Protein AF-0000000076754868 (afdb_homodimer)

Organism: NCBI:txid592010

Secondary structure (DSSP, 8-state):
-HHHHHHHHHHHHHHHHHHHHTT--EEEEEEEE-SSEEEEEEEEE-SS--TTHHHHHHHHTSPP-HHHHHHHHHHHTS--SS--HHHHHTT-SEEEEEEETTEEEEEEEEEPP-/-HHHHHHHHHHHHHHHHHHHHTT--EEEEEEEE-SSEEEEEEEEE-SS--TTHHHHHHHHTSPP-HHHHHHHTTGGGS--SS--HHHHHTT-SEEEEEEETTEEEEEEEEEPP-

Sequence (228 aa):
MNIEKHKATRIMKEIVSYFLDNGLNDFNLDFKASNQVIEMTVQAPCQAEPASFQELLKDLQSPREIEVDEYFNALLGSHCSGHDYSFLGKAIDEAEGGFQDGVLTLTIRRYKIKMNIEKHKATRIMKEIVSYFLDNGLNDFNLDFKASNQVIEMTVQAPCQAEPASFQELLKDLQSPREIEVDEYFNALLGSHCSGHDYSFLGKAIDEAEGGFQDGVLTLTIRRYKIK

Radius of gyration: 16.89 Å; Cα contacts (8 Å, |Δi|>4): 392; chains: 2; bounding box: 49×42×41 Å

pLDDT: mean 83.75, std 16.26, range [40.5, 98.62]

Solvent-accessible surface area (backbone atoms only — not comparable to full-atom values): 12222 Å² total; per-residue (Å²): 112,70,63,60,51,52,48,51,48,39,54,48,42,49,54,52,47,52,37,48,75,71,69,44,38,45,35,38,35,43,38,38,50,59,93,51,36,37,39,41,36,38,40,26,65,41,93,65,75,61,86,60,48,65,56,50,51,56,27,28,57,34,72,60,38,70,74,46,43,73,59,40,55,66,50,61,72,48,85,52,93,65,81,62,50,45,61,55,4,22,62,28,71,43,56,49,68,49,69,55,94,48,30,38,37,42,39,39,33,28,64,58,82,131,113,71,63,59,51,52,48,51,48,37,54,48,41,48,54,52,48,52,38,48,75,70,67,44,39,45,34,37,35,42,39,37,49,60,94,50,36,38,39,40,38,39,40,25,65,40,92,64,74,60,88,59,48,67,56,49,51,55,25,29,56,33,73,62,35,69,70,47,45,73,60,37,56,69,53,58,70,50,83,51,92,65,80,61,48,45,61,55,4,20,62,28,72,42,55,49,70,50,67,56,95,48,29,39,37,41,36,38,33,30,64,58,82,130

Foldseek 3Di:
DVLVVLLLVLLVVLVVVVCVVQVQPDKDKDWDDDPWKTKIKIKGFADDDRPCVVVLQVLLCQDADVVLSVVCSVVSPDPPVDSNCNSVSNQFHDWDWDDDPRMTMIMTMHTDDD/DVLVVLLLVLLVVLVVVVCVVQVQPDKDKDWDDDPWKTKIKIKGFADDDRPCVVVLQVLLCQDADVVLSVVVSVVSPDPPVDSNCNSVSNQFHDWDWDDDPRMTMIMTMHTDDD

Nearest PDB structures (foldseek):
  4biz-assembly1_F  TM=5.681E-01  e=3.362E-02  Escherichia coli K-12
  7z8n-assembly1_D  TM=3.521E-01  e=8.776E-01  Pseudomonas aeruginosa PAO1
  1vi7-assembly1_A  TM=3.921E-01  e=5.230E+00  Escherichia coli
  5tbf-assembly1_B  TM=2.184E-01  e=4.088E+00  Vibrio cholerae
  4biz-assembly1_F  TM=5.682E-01  e=3.803E-02  Escherichia coli K-12

Structure (mmCIF, N/CA/C/O backbone):
data_AF-0000000076754868-model_v1
#
loop_
_entity.id
_entity.type
_entity.pdbx_description
1 polymer 'Uncharacterized protein'
#
loop_
_atom_site.group_PDB
_atom_site.id
_atom_site.type_symbol
_atom_site.label_atom_id
_atom_site.label_alt_id
_atom_site.label_comp_id
_atom_site.label_asym_id
_atom_site.label_entity_id
_atom_site.label_seq_id
_atom_site.pdbx_PDB_ins_code
_atom_site.Cartn_x
_atom_site.Cartn_y
_atom_site.Cartn_z
_atom_site.occupancy
_atom_site.B_iso_or_equiv
_atom_site.auth_seq_id
_atom_site.auth_comp_id
_atom_site.auth_asym_id
_atom_site.auth_atom_id
_atom_site.pdbx_PDB_model_num
ATOM 1 N N . MET A 1 1 ? 12.945 14.383 -4.172 1 50.62 1 MET A N 1
ATOM 2 C CA . MET A 1 1 ? 12.32 13.641 -3.082 1 50.62 1 MET A CA 1
ATOM 3 C C . MET A 1 1 ? 10.914 13.195 -3.465 1 50.62 1 MET A C 1
ATOM 5 O O . MET A 1 1 ? 10.555 12.031 -3.266 1 50.62 1 MET A O 1
ATOM 9 N N . ASN A 1 2 ? 10.25 13.992 -4.309 1 68.75 2 ASN A N 1
ATOM 10 C CA . ASN A 1 2 ? 8.867 13.734 -4.699 1 68.75 2 ASN A CA 1
ATOM 11 C C . ASN A 1 2 ? 8.773 12.586 -5.703 1 68.75 2 ASN A C 1
ATOM 13 O O . ASN A 1 2 ? 7.914 11.711 -5.574 1 68.75 2 ASN A O 1
ATOM 17 N N . ILE A 1 3 ? 9.922 12.406 -6.363 1 72 3 ILE A N 1
ATOM 18 C CA . ILE A 1 3 ? 9.891 11.391 -7.41 1 72 3 ILE A CA 1
ATOM 19 C C . ILE A 1 3 ? 10.039 10 -6.789 1 72 3 ILE A C 1
ATOM 21 O O . ILE A 1 3 ? 9.352 9.062 -7.188 1 72 3 ILE A O 1
ATOM 25 N N . GLU A 1 4 ? 10.898 9.953 -5.781 1 77.25 4 GLU A N 1
ATOM 26 C CA . GLU A 1 4 ? 11.148 8.664 -5.137 1 77.25 4 GLU A CA 1
ATOM 27 C C . GLU A 1 4 ? 9.93 8.188 -4.363 1 77.25 4 GLU A C 1
ATOM 29 O O . GLU A 1 4 ? 9.648 6.984 -4.32 1 77.25 4 GLU A O 1
ATOM 34 N N . LYS A 1 5 ? 9.219 9.078 -3.811 1 80.94 5 LYS A N 1
ATOM 35 C CA . LYS A 1 5 ? 7.992 8.734 -3.096 1 80.94 5 LYS A CA 1
ATOM 36 C C . LYS A 1 5 ? 6.941 8.172 -4.047 1 80.94 5 LYS A C 1
ATOM 38 O O . LYS A 1 5 ? 6.273 7.188 -3.727 1 80.94 5 LYS A O 1
ATOM 43 N N . HIS A 1 6 ? 6.906 8.805 -5.129 1 78.5 6 HIS A N 1
ATOM 44 C CA . HIS A 1 6 ? 5.957 8.344 -6.137 1 78.5 6 HIS A CA 1
ATOM 45 C C . HIS A 1 6 ? 6.309 6.938 -6.621 1 78.5 6 HIS A C 1
ATOM 47 O O . HIS A 1 6 ? 5.426 6.098 -6.797 1 78.5 6 HIS A O 1
ATOM 53 N N . LYS A 1 7 ? 7.586 6.762 -6.773 1 80.81 7 LYS A N 1
ATOM 54 C CA . LYS A 1 7 ? 8.023 5.43 -7.18 1 80.81 7 LYS A CA 1
ATOM 55 C C . LYS A 1 7 ? 7.684 4.391 -6.117 1 80.81 7 LYS A C 1
ATOM 57 O O . LYS A 1 7 ? 7.195 3.303 -6.438 1 80.81 7 LYS A O 1
ATOM 62 N N . ALA A 1 8 ? 7.957 4.742 -4.922 1 85.25 8 ALA A N 1
ATOM 63 C CA . ALA A 1 8 ? 7.691 3.84 -3.807 1 85.25 8 ALA A CA 1
ATOM 64 C C . ALA A 1 8 ? 6.219 3.443 -3.762 1 85.25 8 ALA A C 1
ATOM 66 O O . ALA A 1 8 ? 5.887 2.268 -3.6 1 85.25 8 ALA A O 1
ATOM 67 N N . THR A 1 9 ? 5.348 4.379 -3.91 1 85.62 9 THR A N 1
ATOM 68 C CA . THR A 1 9 ? 3.912 4.125 -3.84 1 85.62 9 THR A CA 1
ATOM 69 C C . THR A 1 9 ? 3.459 3.246 -5 1 85.62 9 THR A C 1
ATOM 71 O O . THR A 1 9 ? 2.584 2.395 -4.84 1 85.62 9 THR A O 1
ATOM 74 N N . ARG A 1 10 ? 4.062 3.398 -6.117 1 82.62 10 ARG A N 1
ATOM 75 C CA . ARG A 1 10 ? 3.713 2.596 -7.285 1 82.62 10 ARG A CA 1
ATOM 76 C C . ARG A 1 10 ? 4.18 1.154 -7.117 1 82.62 10 ARG A C 1
ATOM 78 O O . ARG A 1 10 ? 3.449 0.218 -7.445 1 82.62 10 ARG A O 1
ATOM 85 N N . ILE A 1 11 ? 5.402 1.015 -6.715 1 85.94 11 ILE A N 1
ATOM 86 C CA . ILE A 1 11 ? 5.93 -0.32 -6.449 1 85.94 11 ILE A CA 1
ATOM 87 C C . ILE A 1 11 ? 5.039 -1.031 -5.434 1 85.94 11 ILE A C 1
ATOM 89 O O . ILE A 1 11 ? 4.641 -2.18 -5.641 1 85.94 11 ILE A O 1
ATOM 93 N N . MET A 1 12 ? 4.707 -0.333 -4.438 1 89.31 12 MET A N 1
ATOM 94 C CA . MET A 1 12 ? 3.865 -0.889 -3.381 1 89.31 12 MET A CA 1
ATOM 95 C C . MET A 1 12 ? 2.52 -1.342 -3.938 1 89.31 12 MET A C 1
ATOM 97 O O . MET A 1 12 ? 2.055 -2.441 -3.631 1 89.31 12 MET A O 1
ATOM 101 N N . LYS A 1 13 ? 1.927 -0.475 -4.715 1 85.94 13 LYS A N 1
ATOM 102 C CA . LYS A 1 13 ? 0.627 -0.788 -5.305 1 85.94 13 LYS A CA 1
ATOM 103 C C . LYS A 1 13 ? 0.684 -2.088 -6.102 1 85.94 13 LYS A C 1
ATOM 105 O O . LYS A 1 13 ? -0.214 -2.926 -5.996 1 85.94 13 LYS A O 1
ATOM 110 N N . GLU A 1 14 ? 1.685 -2.275 -6.906 1 86.56 14 GLU A N 1
ATOM 111 C CA . GLU A 1 14 ? 1.816 -3.469 -7.734 1 86.56 14 GLU A CA 1
ATOM 112 C C . GLU A 1 14 ? 2.012 -4.719 -6.875 1 86.56 14 GLU A C 1
ATOM 114 O O . GLU A 1 14 ? 1.435 -5.77 -7.16 1 86.56 14 GLU A O 1
ATOM 119 N N . ILE A 1 15 ? 2.807 -4.594 -5.859 1 90.69 15 ILE A N 1
ATOM 120 C CA . ILE A 1 15 ? 3.084 -5.723 -4.977 1 90.69 15 ILE A CA 1
ATOM 121 C C . ILE A 1 15 ? 1.811 -6.125 -4.238 1 90.69 15 ILE A C 1
ATOM 123 O O . ILE A 1 15 ? 1.451 -7.305 -4.207 1 90.69 15 ILE A O 1
ATOM 127 N N . VAL A 1 16 ? 1.121 -5.195 -3.711 1 90.81 16 VAL A N 1
ATOM 128 C CA . VAL A 1 16 ? -0.107 -5.457 -2.967 1 90.81 16 VAL A CA 1
ATOM 129 C C . VAL A 1 16 ? -1.16 -6.051 -3.9 1 90.81 16 VAL A C 1
ATOM 131 O O . VAL A 1 16 ? -1.868 -6.992 -3.531 1 90.81 16 VAL A O 1
ATOM 134 N N . SER A 1 17 ? -1.229 -5.52 -5.086 1 88.75 17 SER A N 1
ATOM 135 C CA . SER A 1 17 ? -2.152 -6.055 -6.082 1 88.75 17 SER A CA 1
ATOM 136 C C . SER A 1 17 ? -1.901 -7.539 -6.332 1 88.75 17 SER A C 1
ATOM 138 O O . SER A 1 17 ? -2.846 -8.32 -6.461 1 88.75 17 SER A O 1
ATOM 140 N N . TYR A 1 18 ? -0.655 -7.941 -6.465 1 91 18 TYR A N 1
ATOM 141 C CA . TYR A 1 18 ? -0.332 -9.352 -6.637 1 91 18 TYR A CA 1
ATOM 142 C C . TYR A 1 18 ? -0.925 -10.188 -5.508 1 91 18 TYR A C 1
ATOM 144 O O . TYR A 1 18 ? -1.525 -11.234 -5.754 1 91 18 TYR A O 1
ATOM 152 N N . PHE A 1 19 ? -0.726 -9.797 -4.25 1 94.06 19 PHE A N 1
ATOM 153 C CA . PHE A 1 19 ? -1.202 -10.555 -3.102 1 94.06 19 PHE A CA 1
ATOM 154 C C . PHE A 1 19 ? -2.721 -10.688 -3.129 1 94.06 19 PHE A C 1
ATOM 156 O O . PHE A 1 19 ? -3.258 -11.781 -2.982 1 94.06 19 PHE A O 1
ATOM 163 N N . LEU A 1 20 ? -3.357 -9.625 -3.402 1 92.12 20 LEU A N 1
ATOM 164 C CA . LEU A 1 20 ? -4.816 -9.633 -3.439 1 92.12 20 LEU A CA 1
ATOM 165 C C . LEU A 1 20 ? -5.324 -10.5 -4.586 1 92.12 20 LEU A C 1
ATOM 167 O O . LEU A 1 20 ? -6.293 -11.242 -4.422 1 92.12 20 LEU A O 1
ATOM 171 N N . ASP A 1 21 ? -4.648 -10.414 -5.723 1 90.5 21 ASP A N 1
ATOM 172 C CA . ASP A 1 21 ? -5.031 -11.203 -6.887 1 90.5 21 ASP A CA 1
ATOM 173 C C . ASP A 1 21 ? -4.883 -12.703 -6.609 1 90.5 21 ASP A C 1
ATOM 175 O O . ASP A 1 21 ? -5.512 -13.523 -7.273 1 90.5 21 ASP A O 1
ATOM 179 N N . ASN A 1 22 ? -4.059 -13.055 -5.699 1 93.31 22 ASN A N 1
ATOM 180 C CA . ASN A 1 22 ? -3.818 -14.461 -5.379 1 93.31 22 ASN A CA 1
ATOM 181 C C . ASN A 1 22 ? -4.547 -14.883 -4.109 1 93.31 22 ASN A C 1
ATOM 183 O O . ASN A 1 22 ? -4.207 -15.891 -3.494 1 93.31 22 ASN A O 1
ATOM 187 N N . GLY A 1 23 ? -5.457 -14.047 -3.674 1 93 23 GLY A N 1
ATOM 188 C CA . GLY A 1 23 ? -6.344 -14.383 -2.57 1 93 23 GLY A CA 1
ATOM 189 C C . GLY A 1 23 ? -5.715 -14.141 -1.209 1 93 23 GLY A C 1
ATOM 190 O O . GLY A 1 23 ? -6.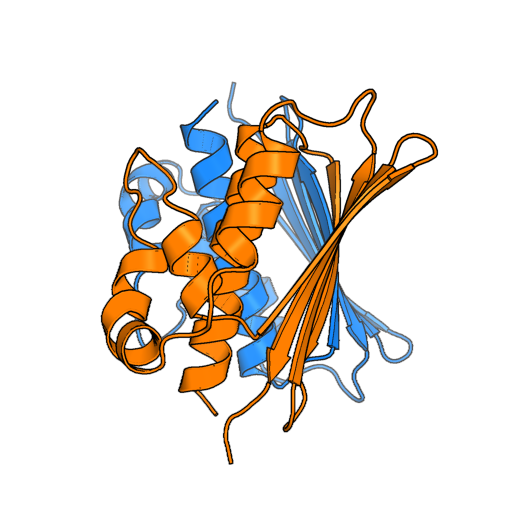223 -14.625 -0.194 1 93 23 GLY A O 1
ATOM 191 N N . LEU A 1 24 ? -4.602 -13.539 -1.155 1 95.81 24 LEU A N 1
ATOM 192 C CA . LEU A 1 24 ? -3.945 -13.195 0.101 1 95.81 24 LEU A CA 1
ATOM 193 C C . LEU A 1 24 ? -4.461 -11.867 0.637 1 95.81 24 LEU A C 1
ATOM 195 O O . LEU A 1 24 ? -3.805 -10.836 0.485 1 95.81 24 LEU A O 1
ATOM 199 N N . ASN A 1 25 ? -5.574 -11.961 1.407 1 95.62 25 ASN A N 1
ATOM 200 C CA . ASN A 1 25 ? -6.344 -10.766 1.758 1 95.62 25 ASN A CA 1
ATOM 201 C C . ASN A 1 25 ? -6.059 -10.32 3.189 1 95.62 25 ASN A C 1
ATOM 203 O O . ASN A 1 25 ? -6.75 -9.453 3.721 1 95.62 25 ASN A O 1
ATOM 207 N N . ASP A 1 26 ? -5.273 -11.008 3.865 1 97.31 26 ASP A N 1
ATOM 208 C CA . ASP A 1 26 ? -4.785 -10.703 5.207 1 97.31 26 ASP A CA 1
ATOM 209 C C . ASP A 1 26 ? -3.258 -10.672 5.238 1 97.31 26 ASP A C 1
ATOM 211 O O . ASP A 1 26 ? -2.609 -11.719 5.207 1 97.31 26 ASP A O 1
ATOM 215 N N . PHE A 1 27 ? -2.664 -9.414 5.289 1 98.06 27 PHE A N 1
ATOM 216 C CA . PHE A 1 27 ? -1.208 -9.336 5.27 1 98.06 27 PHE A CA 1
ATOM 217 C C . PHE A 1 27 ? -0.723 -8.117 6.055 1 98.06 27 PHE A C 1
ATOM 219 O O . PHE A 1 27 ? -1.508 -7.223 6.363 1 98.06 27 PHE A O 1
ATOM 226 N N . ASN A 1 28 ? 0.512 -8.172 6.438 1 98.06 28 ASN A N 1
ATOM 227 C CA . ASN A 1 28 ? 1.231 -7.027 6.996 1 98.06 28 ASN A CA 1
ATOM 228 C C . ASN A 1 28 ? 2.326 -6.543 6.051 1 98.06 28 ASN A C 1
ATOM 230 O O . ASN A 1 28 ? 2.951 -7.344 5.352 1 98.06 28 ASN A O 1
ATOM 234 N N . LEU A 1 29 ? 2.514 -5.285 5.988 1 97.94 29 LEU A N 1
ATOM 235 C CA . LEU A 1 29 ? 3.551 -4.66 5.172 1 97.94 29 LEU A CA 1
ATOM 236 C C . LEU A 1 29 ? 4.422 -3.734 6.012 1 97.94 29 LEU A C 1
ATOM 238 O O . LEU A 1 29 ? 3.908 -2.889 6.75 1 97.94 29 LEU A O 1
ATOM 242 N N . ASP A 1 30 ? 5.68 -4.008 6.031 1 98.19 30 ASP A N 1
ATOM 243 C CA . ASP A 1 30 ? 6.672 -3.115 6.621 1 98.19 30 ASP A CA 1
ATOM 244 C C . ASP A 1 30 ? 7.363 -2.275 5.551 1 98.19 30 ASP A C 1
ATOM 246 O O . ASP A 1 30 ? 7.859 -2.811 4.559 1 98.19 30 ASP A O 1
ATOM 250 N N . PHE A 1 31 ? 7.324 -1.003 5.703 1 97.62 31 PHE A N 1
ATOM 251 C CA . PHE A 1 31 ? 7.902 -0.085 4.727 1 97.62 31 PHE A CA 1
ATOM 252 C C . PHE A 1 31 ? 8.945 0.816 5.383 1 97.62 31 PHE A C 1
ATOM 254 O O . PHE A 1 31 ? 8.703 1.375 6.453 1 97.62 31 PHE A O 1
ATOM 261 N N . LYS A 1 32 ? 10.07 0.962 4.727 1 96.81 32 LYS A N 1
ATOM 262 C CA . LYS A 1 32 ? 11.125 1.882 5.137 1 96.81 32 LYS A CA 1
ATOM 263 C C . LYS A 1 32 ? 11.758 2.566 3.928 1 96.81 32 LYS A C 1
ATOM 265 O O . LYS A 1 32 ? 12.172 1.899 2.977 1 96.81 32 LYS A O 1
ATOM 270 N N . ALA A 1 33 ? 11.758 3.818 3.988 1 93.69 33 ALA A N 1
ATOM 271 C CA . ALA A 1 33 ? 12.469 4.59 2.969 1 93.69 33 ALA A CA 1
ATOM 272 C C . ALA A 1 33 ? 13.5 5.52 3.598 1 93.69 33 ALA A C 1
ATOM 274 O O . ALA A 1 33 ? 13.203 6.215 4.574 1 93.69 33 ALA A O 1
ATOM 275 N N . SER A 1 34 ? 14.703 5.422 3.182 1 91.56 34 SER A N 1
ATOM 276 C CA . SER A 1 34 ? 15.789 6.316 3.58 1 91.56 34 SER A CA 1
ATOM 277 C C . SER A 1 34 ? 16.391 7.031 2.373 1 91.56 34 SER A C 1
ATOM 279 O O . SER A 1 34 ? 15.836 6.965 1.27 1 91.56 34 SER A O 1
ATOM 281 N N . ASN A 1 35 ? 17.422 7.82 2.607 1 88.81 35 ASN A N 1
ATOM 282 C CA . ASN A 1 35 ? 18.094 8.508 1.515 1 88.81 35 ASN A CA 1
ATOM 283 C C . ASN A 1 35 ? 18.828 7.523 0.602 1 88.81 35 ASN A C 1
ATOM 285 O O . ASN A 1 35 ? 19.219 7.879 -0.511 1 88.81 35 ASN A O 1
ATOM 289 N N . GLN A 1 36 ? 18.891 6.277 1.014 1 91.88 36 GLN A N 1
ATOM 290 C CA . GLN A 1 36 ? 19.719 5.348 0.257 1 91.88 36 GLN A CA 1
ATOM 291 C C . GLN A 1 36 ? 18.891 4.188 -0.289 1 91.88 36 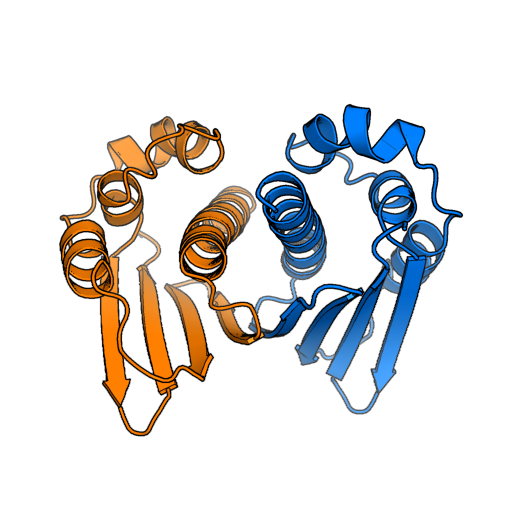GLN A C 1
ATOM 293 O O . GLN A 1 36 ? 19.25 3.58 -1.299 1 91.88 36 GLN A O 1
ATOM 298 N N . VAL A 1 37 ? 17.844 3.895 0.418 1 93.81 37 VAL A N 1
ATOM 299 C CA . VAL A 1 37 ? 17.188 2.641 0.042 1 93.81 37 VAL A CA 1
ATOM 300 C C . VAL A 1 37 ? 15.703 2.711 0.361 1 93.81 37 VAL A C 1
ATOM 302 O O . VAL A 1 37 ? 15.297 3.328 1.351 1 93.81 37 VAL A O 1
ATOM 305 N N . ILE A 1 38 ? 14.891 2.242 -0.498 1 93.75 38 ILE A N 1
ATOM 306 C CA . ILE A 1 38 ? 13.508 1.879 -0.204 1 93.75 38 ILE A CA 1
ATOM 307 C C . ILE A 1 38 ? 13.406 0.374 0.034 1 93.75 38 ILE A C 1
ATOM 309 O O . ILE A 1 38 ? 13.859 -0.423 -0.79 1 93.75 38 ILE A O 1
ATOM 313 N N . GLU A 1 39 ? 12.953 -0.004 1.19 1 96.88 39 GLU A N 1
ATOM 314 C CA . GLU A 1 39 ? 12.75 -1.412 1.518 1 96.88 39 GLU A CA 1
ATOM 315 C C . GLU A 1 39 ? 11.289 -1.69 1.879 1 96.88 39 GLU A C 1
ATOM 317 O O . GLU A 1 39 ? 10.68 -0.94 2.645 1 96.88 39 GLU A O 1
ATOM 322 N N . MET A 1 40 ? 10.68 -2.732 1.336 1 96.94 40 MET A N 1
ATOM 323 C CA . MET A 1 40 ? 9.312 -3.164 1.617 1 96.94 40 MET A CA 1
ATOM 324 C C . MET A 1 40 ? 9.258 -4.668 1.863 1 96.94 40 MET A C 1
ATOM 326 O O . MET A 1 40 ? 9.781 -5.449 1.07 1 96.94 40 MET A O 1
ATOM 330 N N . THR A 1 41 ? 8.688 -5.094 2.963 1 98.31 41 THR A N 1
ATOM 331 C CA . THR A 1 41 ? 8.461 -6.5 3.268 1 98.31 41 THR A CA 1
ATOM 332 C C . THR A 1 41 ? 6.98 -6.777 3.496 1 98.31 41 THR A C 1
ATOM 334 O O . THR A 1 41 ? 6.34 -6.121 4.32 1 98.31 41 THR A O 1
ATOM 337 N N . VAL A 1 42 ? 6.445 -7.703 2.785 1 98.12 42 VAL A N 1
ATOM 338 C CA . VAL A 1 42 ? 5.055 -8.117 2.955 1 98.12 42 VAL A CA 1
ATOM 339 C C . VAL A 1 42 ? 5.008 -9.547 3.482 1 98.12 42 VAL A C 1
ATOM 341 O O . VAL A 1 42 ? 5.715 -10.43 2.982 1 98.12 42 VAL A O 1
ATOM 344 N N . GLN A 1 43 ? 4.246 -9.75 4.477 1 98.62 43 GLN A N 1
ATOM 345 C CA . GLN A 1 43 ? 4.023 -11.078 5.035 1 98.62 43 GLN A CA 1
ATOM 346 C C . GLN A 1 43 ? 2.539 -11.422 5.07 1 98.62 43 GLN A C 1
ATOM 348 O O . GLN A 1 43 ? 1.728 -10.641 5.578 1 98.62 43 GLN A O 1
ATOM 353 N N . ALA A 1 44 ? 2.205 -12.547 4.574 1 98.38 44 ALA A N 1
ATOM 354 C CA . ALA A 1 44 ? 0.814 -12.992 4.523 1 98.38 44 ALA A CA 1
ATOM 355 C C . ALA A 1 44 ? 0.685 -14.445 4.965 1 98.38 44 ALA A C 1
ATOM 357 O O . ALA A 1 44 ? 1.332 -15.328 4.402 1 98.38 44 ALA A O 1
ATOM 358 N N . PRO A 1 45 ? -0.086 -14.672 5.965 1 98.25 45 PRO A N 1
ATOM 359 C CA . PRO A 1 45 ? -0.41 -16.078 6.254 1 98.25 45 PRO A CA 1
ATOM 360 C C . PRO A 1 45 ? -1.122 -16.766 5.094 1 98.25 45 PRO A C 1
ATOM 362 O O . PRO A 1 45 ? -1.979 -16.156 4.441 1 98.25 45 PRO A O 1
ATOM 365 N N . CYS A 1 46 ? -0.713 -17.938 4.789 1 96.69 46 CYS A N 1
ATOM 366 C CA . CYS A 1 46 ? -1.421 -18.703 3.768 1 96.69 46 CYS A CA 1
ATOM 367 C C . CYS A 1 46 ? -1.152 -20.203 3.92 1 96.69 46 CYS A C 1
ATOM 369 O O . CYS A 1 46 ? -0.209 -20.594 4.605 1 96.69 46 CYS A O 1
ATOM 371 N N . GLN A 1 47 ? -2.029 -20.906 3.34 1 95.94 47 GLN A N 1
ATOM 372 C CA . GLN A 1 47 ? -1.978 -22.359 3.496 1 95.94 47 GLN A CA 1
ATOM 373 C C . GLN A 1 47 ? -0.873 -22.969 2.635 1 95.94 47 GLN A C 1
ATOM 375 O O . GLN A 1 47 ? -0.268 -23.969 3.012 1 95.94 47 GLN A O 1
ATOM 380 N N . ALA A 1 48 ? -0.677 -22.438 1.467 1 96.38 48 ALA A N 1
ATOM 381 C CA . ALA A 1 48 ? 0.344 -22.906 0.536 1 96.38 48 ALA A CA 1
ATOM 382 C C . ALA A 1 48 ? 0.894 -21.766 -0.306 1 96.38 48 ALA A C 1
ATOM 384 O O . ALA A 1 48 ? 0.223 -20.75 -0.493 1 96.38 48 ALA A O 1
ATOM 385 N N . GLU A 1 49 ? 2.061 -21.953 -0.742 1 96.5 49 GLU A N 1
ATOM 386 C CA . GLU A 1 49 ? 2.65 -20.984 -1.658 1 96.5 49 GLU A CA 1
ATOM 387 C C . GLU A 1 49 ? 1.841 -20.875 -2.947 1 96.5 49 GLU A C 1
ATOM 389 O O . GLU A 1 49 ? 1.53 -21.891 -3.576 1 96.5 49 GLU A O 1
ATOM 394 N N . PRO A 1 50 ? 1.461 -19.672 -3.295 1 96 50 PRO A N 1
ATOM 395 C CA . PRO A 1 50 ? 0.801 -19.531 -4.598 1 96 50 PRO A CA 1
ATOM 396 C C . PRO A 1 50 ? 1.636 -20.109 -5.738 1 96 50 PRO A C 1
ATOM 398 O O . PRO A 1 50 ? 2.859 -19.953 -5.758 1 96 50 PRO A O 1
ATOM 401 N N . ALA A 1 51 ? 1.009 -20.672 -6.703 1 94.38 51 ALA A N 1
ATOM 402 C CA . ALA A 1 51 ? 1.688 -21.312 -7.828 1 94.38 51 ALA A CA 1
ATOM 403 C C . ALA A 1 51 ? 2.496 -20.297 -8.633 1 94.38 51 ALA A C 1
ATOM 405 O O . ALA A 1 51 ? 3.523 -20.641 -9.219 1 94.38 51 ALA A O 1
ATOM 406 N N . SER A 1 52 ? 2.057 -19.078 -8.633 1 94.12 52 SER A N 1
ATOM 407 C CA . SER A 1 52 ? 2.66 -18.031 -9.453 1 94.12 52 SER A CA 1
ATOM 408 C C . SER A 1 52 ? 3.801 -17.328 -8.719 1 94.12 52 SER A C 1
ATOM 410 O O . SER A 1 52 ? 4.488 -16.484 -9.281 1 94.12 52 SER A O 1
ATOM 412 N N . PHE A 1 53 ? 4.055 -17.734 -7.492 1 96.5 53 PHE A N 1
ATOM 413 C CA . PHE A 1 53 ? 4.938 -16.922 -6.664 1 96.5 53 PHE A CA 1
ATOM 414 C C . PHE A 1 53 ? 6.375 -16.984 -7.172 1 96.5 53 PHE A C 1
ATOM 416 O O . PHE A 1 53 ? 7.07 -15.969 -7.223 1 96.5 53 PHE A O 1
ATOM 423 N N . GLN A 1 54 ? 6.805 -18.203 -7.555 1 95 54 GLN A N 1
ATOM 424 C CA . GLN A 1 54 ? 8.172 -18.359 -8.047 1 95 54 GLN A CA 1
ATOM 425 C C . GLN A 1 54 ? 8.367 -17.594 -9.359 1 95 54 GLN A C 1
ATOM 427 O O . GLN A 1 54 ? 9.445 -17.062 -9.617 1 95 54 GLN A O 1
ATOM 432 N N . GLU A 1 55 ? 7.391 -17.578 -10.133 1 93.5 55 GLU A N 1
ATOM 433 C CA . GLU A 1 55 ? 7.441 -16.781 -11.352 1 93.5 55 GLU A CA 1
ATOM 434 C C . GLU A 1 55 ? 7.535 -15.297 -11.039 1 93.5 55 GLU A C 1
ATOM 436 O O . GLU A 1 55 ? 8.273 -14.562 -11.695 1 93.5 55 GLU A O 1
ATOM 441 N N . LEU A 1 56 ? 6.785 -14.781 -10.031 1 93.75 56 LEU A N 1
ATOM 442 C CA . LEU A 1 56 ? 6.879 -13.391 -9.586 1 93.75 56 LEU A CA 1
ATOM 443 C C . LEU A 1 56 ? 8.305 -13.055 -9.18 1 93.75 56 LEU A C 1
ATOM 445 O O . LEU A 1 56 ? 8.859 -12.039 -9.617 1 93.75 56 LEU A O 1
ATOM 449 N N . LEU A 1 57 ? 8.875 -13.969 -8.383 1 94.25 57 LEU A N 1
ATOM 450 C CA . LEU A 1 57 ? 10.227 -13.727 -7.887 1 94.25 57 LEU A CA 1
ATOM 451 C C . LEU A 1 57 ? 11.219 -13.602 -9.039 1 94.25 57 LEU A C 1
ATOM 453 O O . LEU A 1 57 ? 12.078 -12.727 -9.039 1 94.25 57 LEU A O 1
ATOM 457 N N . LYS A 1 58 ? 11.055 -14.477 -9.977 1 92.25 58 LYS A N 1
ATOM 458 C CA . LYS A 1 58 ? 11.922 -14.438 -11.156 1 92.25 58 LYS A CA 1
ATOM 459 C C . LYS A 1 58 ? 11.75 -13.125 -11.922 1 92.25 58 LYS A C 1
ATOM 461 O O . LYS A 1 58 ? 12.734 -12.5 -12.32 1 92.25 58 LYS A O 1
ATOM 466 N N . ASP A 1 59 ? 10.523 -12.711 -12.117 1 89.81 59 ASP A N 1
ATOM 467 C CA . ASP A 1 59 ? 10.227 -11.469 -12.828 1 89.81 59 ASP A CA 1
ATOM 468 C C . ASP A 1 59 ? 10.828 -10.266 -12.102 1 89.81 59 ASP A C 1
ATOM 470 O O . ASP A 1 59 ? 11.289 -9.312 -12.734 1 89.81 59 ASP A O 1
ATOM 474 N N . LEU A 1 60 ? 10.812 -10.297 -10.789 1 91.31 60 LEU A N 1
ATOM 475 C CA . LEU A 1 60 ? 11.273 -9.164 -9.984 1 91.31 60 LEU A CA 1
ATOM 476 C C . LEU A 1 60 ? 12.797 -9.109 -9.953 1 91.31 60 LEU A C 1
ATOM 478 O O . LEU A 1 60 ? 13.375 -8.086 -9.578 1 91.31 60 LEU A O 1
ATOM 482 N N . GLN A 1 61 ? 13.391 -10.141 -10.352 1 88.19 61 GLN A N 1
ATOM 483 C CA . GLN A 1 61 ? 14.852 -10.195 -10.305 1 88.19 61 GLN A CA 1
ATOM 484 C C . GLN A 1 61 ? 15.461 -9.789 -11.641 1 88.19 61 GLN A C 1
ATOM 486 O O . GLN A 1 61 ? 16.672 -9.852 -11.82 1 88.19 61 GLN A O 1
ATOM 491 N N . SER A 1 62 ? 14.594 -9.367 -12.516 1 82.06 62 SER A N 1
ATOM 492 C CA . SER A 1 62 ? 15.109 -8.812 -13.766 1 82.06 62 SER A CA 1
ATOM 493 C C . SER A 1 62 ? 15.969 -7.582 -13.516 1 82.06 62 SER A C 1
ATOM 495 O O . SER A 1 62 ? 15.656 -6.766 -12.648 1 82.06 62 SER A O 1
ATOM 497 N N . PRO A 1 63 ? 17.078 -7.547 -14.242 1 74.81 63 PRO A N 1
ATOM 498 C CA . PRO A 1 63 ? 17.984 -6.426 -14 1 74.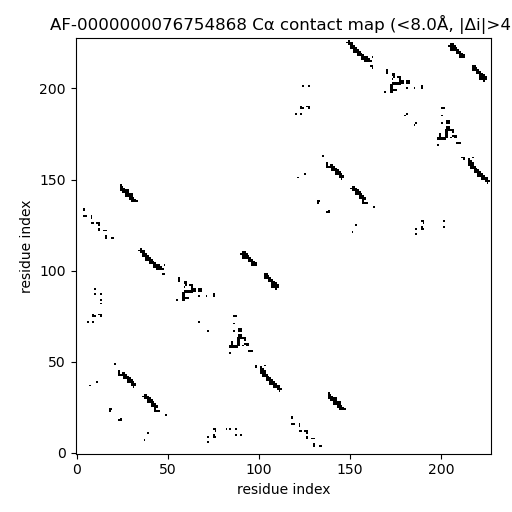81 63 PRO A CA 1
ATOM 499 C C . PRO A 1 63 ? 17.312 -5.066 -14.156 1 74.81 63 PRO A C 1
ATOM 501 O O . PRO A 1 63 ? 16.469 -4.895 -15.039 1 74.81 63 PRO A O 1
ATOM 504 N N . ARG A 1 64 ? 17.703 -4.18 -13.258 1 69.88 64 ARG A N 1
ATOM 505 C CA . ARG A 1 64 ? 17.172 -2.82 -13.258 1 69.88 64 ARG A CA 1
ATOM 506 C C . ARG A 1 64 ? 17.562 -2.084 -14.539 1 69.88 64 ARG A C 1
ATOM 508 O O . ARG A 1 64 ? 18.703 -2.172 -14.992 1 69.88 64 ARG A O 1
ATOM 515 N N . GLU A 1 65 ? 16.5 -1.58 -15.156 1 67.5 65 GLU A N 1
ATOM 516 C CA . GLU A 1 65 ? 16.719 -0.713 -16.312 1 67.5 65 GLU A CA 1
ATOM 517 C C . GLU A 1 65 ? 16.25 0.711 -16.031 1 67.5 65 GLU A C 1
ATOM 519 O O . GLU A 1 65 ? 15.047 0.991 -16.047 1 67.5 65 GLU A O 1
ATOM 524 N N . ILE A 1 66 ? 17.094 1.622 -15.789 1 59.84 66 ILE A N 1
ATOM 525 C CA . ILE A 1 66 ? 16.875 2.994 -15.344 1 59.84 66 ILE A CA 1
ATOM 526 C C . ILE A 1 66 ? 15.938 3.709 -16.312 1 59.84 66 ILE A C 1
ATOM 528 O O . ILE A 1 66 ? 15.062 4.465 -15.875 1 59.84 66 ILE A O 1
ATOM 532 N N . GLU A 1 67 ? 16.156 3.504 -17.531 1 56 67 GLU A N 1
ATOM 533 C CA . GLU A 1 67 ? 15.328 4.16 -18.531 1 56 67 GLU A CA 1
ATOM 534 C C . GLU A 1 67 ? 13.859 3.779 -18.375 1 56 67 GLU A C 1
ATOM 536 O O . GLU A 1 67 ? 12.969 4.59 -18.641 1 56 67 GLU A O 1
ATOM 541 N N . VAL A 1 68 ? 13.625 2.613 -17.984 1 55.34 68 VAL A N 1
ATOM 542 C CA . VAL A 1 68 ? 12.266 2.137 -17.75 1 55.34 68 VAL A CA 1
ATOM 543 C C . VAL A 1 68 ? 11.656 2.861 -16.547 1 55.34 68 VAL A C 1
ATOM 545 O O . VAL A 1 68 ? 10.461 3.143 -16.531 1 55.34 68 VAL A O 1
ATOM 548 N N . ASP A 1 69 ? 12.484 3.166 -15.617 1 56.81 69 ASP A N 1
ATOM 549 C CA . ASP A 1 69 ? 12.062 3.898 -14.422 1 56.81 69 ASP A CA 1
ATOM 550 C C . ASP A 1 69 ? 11.211 5.109 -14.797 1 56.81 69 ASP A C 1
ATOM 552 O O . ASP A 1 69 ? 10.133 5.309 -14.234 1 56.81 69 ASP A O 1
ATOM 556 N N . GLU A 1 70 ? 11.672 5.891 -15.633 1 54.28 70 GLU A N 1
ATOM 557 C CA . GLU A 1 70 ? 10.992 7.137 -15.977 1 54.28 70 GLU A CA 1
ATOM 558 C C . GLU A 1 70 ? 9.711 6.875 -16.75 1 54.28 70 GLU A C 1
ATOM 560 O O . GLU A 1 70 ? 8.672 7.48 -16.469 1 54.28 70 GLU A O 1
ATOM 565 N N . TYR A 1 71 ? 9.898 6.008 -17.688 1 48.94 71 TYR A N 1
ATOM 566 C CA . TYR A 1 71 ? 8.797 5.758 -18.609 1 48.94 71 TYR A CA 1
ATOM 567 C C . TYR A 1 71 ? 7.777 4.809 -17.984 1 48.94 71 TYR A C 1
ATOM 569 O O . TYR A 1 71 ? 6.57 5.027 -18.094 1 48.94 71 TYR A O 1
ATOM 577 N N . PHE A 1 72 ? 8.234 3.943 -17.422 1 52.78 72 PHE A N 1
ATOM 578 C CA . PHE A 1 72 ? 7.355 2.859 -17 1 52.78 72 PHE A CA 1
ATOM 579 C C . PHE A 1 72 ? 6.695 3.188 -15.664 1 52.78 72 PHE A C 1
ATOM 581 O O . PHE A 1 72 ? 5.641 2.639 -15.336 1 52.78 72 PHE A O 1
ATOM 588 N N . ASN A 1 73 ? 7.16 4.129 -15.102 1 55.72 73 ASN A N 1
ATOM 589 C CA . ASN A 1 73 ? 6.465 4.609 -13.914 1 55.72 73 ASN A CA 1
ATOM 590 C C . ASN A 1 73 ? 4.992 4.883 -14.195 1 55.72 73 ASN A C 1
ATOM 592 O O . ASN A 1 73 ? 4.129 4.574 -13.375 1 55.72 73 ASN A O 1
ATOM 596 N N . ALA A 1 74 ? 4.82 5.363 -15.312 1 53.19 74 ALA A N 1
ATOM 597 C CA . ALA A 1 74 ? 3.445 5.645 -15.711 1 53.19 74 ALA A CA 1
ATOM 598 C C . ALA A 1 74 ? 2.654 4.352 -15.898 1 53.19 74 ALA A C 1
ATOM 600 O O . ALA A 1 74 ? 1.455 4.305 -15.617 1 53.19 74 ALA A O 1
ATOM 601 N N . LEU A 1 75 ? 3.371 3.322 -16.234 1 52.19 75 LEU A N 1
ATOM 602 C CA . LEU A 1 75 ? 2.723 2.061 -16.562 1 52.19 75 LEU A CA 1
ATOM 603 C C . LEU A 1 75 ? 2.441 1.242 -15.305 1 52.19 75 LEU A C 1
ATOM 605 O O . LEU A 1 75 ? 1.529 0.411 -15.297 1 52.19 75 LEU A O 1
ATOM 609 N N . LEU A 1 76 ? 3.205 1.283 -14.297 1 55.88 76 LEU A N 1
ATOM 610 C CA . LEU A 1 76 ? 3.016 0.493 -13.086 1 55.88 76 LEU A CA 1
ATOM 611 C C . LEU A 1 76 ? 1.633 0.734 -12.492 1 55.88 76 LEU A C 1
ATOM 613 O O . LEU A 1 76 ? 1.051 -0.164 -11.875 1 55.88 76 LEU A O 1
ATOM 617 N N . GLY A 1 77 ? 0.956 1.762 -12.805 1 52.47 77 GLY A N 1
ATOM 618 C CA . GLY A 1 77 ? -0.329 2.102 -12.211 1 52.47 77 GLY A CA 1
ATOM 619 C C . GLY A 1 77 ? -1.497 1.864 -13.148 1 52.47 77 GLY A C 1
ATOM 620 O O . GLY A 1 77 ? -2.656 1.976 -12.75 1 52.47 77 GLY A O 1
ATOM 621 N N . SER A 1 78 ? -1.103 1.643 -14.367 1 47.56 78 SER A N 1
ATOM 622 C CA . SER A 1 78 ? -2.189 1.464 -15.32 1 47.56 78 SER A CA 1
ATOM 623 C C . SER A 1 78 ? -2.631 0.005 -15.391 1 47.56 78 SER A C 1
ATOM 625 O O . SER A 1 78 ? -1.828 -0.902 -15.164 1 47.56 78 SER A O 1
ATOM 627 N N . HIS A 1 79 ? -3.883 -0.263 -14.898 1 45.56 79 HIS A N 1
ATOM 628 C CA . HIS A 1 79 ? -4.531 -1.57 -14.922 1 45.56 79 HIS A CA 1
ATOM 629 C C . HIS A 1 79 ? -4.203 -2.318 -16.219 1 45.56 79 HIS A C 1
ATOM 631 O O . HIS A 1 79 ? -4.883 -2.141 -17.234 1 45.56 79 HIS A O 1
ATOM 637 N N . CYS A 1 80 ? -3.053 -2.539 -16.625 1 40.69 80 CYS A N 1
ATOM 638 C CA . CYS A 1 80 ? -3.039 -3.504 -17.719 1 40.69 80 CYS A CA 1
ATOM 639 C C . CYS A 1 80 ? -3.381 -4.902 -17.219 1 40.69 80 CYS A C 1
ATOM 641 O O . CYS A 1 80 ? -3.035 -5.266 -16.094 1 40.69 80 CYS A O 1
ATOM 643 N N . SER A 1 81 ? -4.441 -5.445 -17.625 1 46.5 81 SER A N 1
ATOM 644 C CA . SER A 1 81 ? -5.031 -6.758 -17.391 1 46.5 81 SER A CA 1
ATOM 645 C C . SER A 1 81 ? -3.967 -7.789 -17.016 1 46.5 81 SER A C 1
ATOM 647 O O . SER A 1 81 ? -4.238 -8.734 -16.281 1 46.5 81 SER A O 1
ATOM 649 N N . GLY A 1 82 ? -2.801 -7.598 -17.562 1 51.16 82 GLY A N 1
ATOM 650 C CA . GLY A 1 82 ? -1.737 -8.562 -17.344 1 51.16 82 GLY A CA 1
ATOM 651 C C . GLY A 1 82 ? -0.543 -7.973 -16.609 1 51.16 82 GLY A C 1
ATOM 652 O O . GLY A 1 82 ? 0.104 -7.055 -17.109 1 51.16 82 GLY A O 1
ATOM 653 N N . HIS A 1 83 ? -0.69 -8.117 -15.211 1 57.84 83 HIS A N 1
ATOM 654 C CA . HIS A 1 83 ? 0.39 -7.559 -14.406 1 57.84 83 HIS A CA 1
ATOM 655 C C . HIS A 1 83 ? 1.75 -8.039 -14.898 1 57.84 83 HIS A C 1
ATOM 657 O O . HIS A 1 83 ? 2.02 -9.25 -14.914 1 57.84 83 HIS A O 1
ATOM 663 N N . ASP A 1 84 ? 2.25 -7.422 -15.82 1 69.94 84 ASP A N 1
ATOM 664 C CA . ASP A 1 84 ? 3.639 -7.699 -16.172 1 69.94 84 ASP A CA 1
ATOM 665 C C . ASP A 1 84 ? 4.594 -7.195 -15.094 1 69.94 84 ASP A C 1
ATOM 667 O O . ASP A 1 84 ? 4.988 -6.027 -15.109 1 69.94 84 ASP A O 1
ATOM 671 N N . TYR A 1 85 ? 5.027 -8.188 -14.188 1 80.94 85 TYR A N 1
ATOM 672 C CA . TYR A 1 85 ? 5.848 -7.836 -13.039 1 80.94 85 TYR A CA 1
ATOM 673 C C . TYR A 1 85 ? 7.316 -7.715 -13.43 1 80.94 85 TYR A C 1
ATOM 675 O O . TYR A 1 85 ? 8.133 -7.227 -12.648 1 80.94 85 TYR A O 1
ATOM 683 N N . SER A 1 86 ? 7.594 -8.117 -14.688 1 78.94 86 SER A N 1
ATOM 684 C CA . SER A 1 86 ? 8.969 -7.934 -15.156 1 78.94 86 SER A CA 1
ATOM 685 C C . SER A 1 86 ? 9.32 -6.453 -15.25 1 78.94 86 SER A C 1
ATOM 687 O O . SER A 1 86 ? 10.469 -6.07 -15.031 1 78.94 86 SER A O 1
ATOM 689 N N . PHE A 1 87 ? 8.305 -5.723 -15.531 1 76.81 87 PHE A N 1
ATOM 690 C CA . PHE A 1 87 ? 8.539 -4.285 -15.578 1 76.81 87 PHE A CA 1
ATOM 691 C C . PHE A 1 87 ? 8.766 -3.729 -14.18 1 76.81 87 PHE A C 1
ATOM 693 O O . PHE A 1 87 ? 9.602 -2.842 -13.984 1 76.81 87 PHE A O 1
ATOM 700 N N . LEU A 1 88 ? 8.047 -4.289 -13.258 1 81.62 88 LEU A N 1
ATOM 701 C CA . LEU A 1 88 ? 8.281 -3.916 -11.867 1 81.62 88 LEU A CA 1
ATOM 702 C C . LEU A 1 88 ? 9.695 -4.293 -11.438 1 81.62 88 LEU A C 1
ATOM 704 O O . LEU A 1 88 ? 10.359 -3.529 -10.734 1 81.62 88 LEU A O 1
ATOM 708 N N . GLY A 1 89 ? 10.133 -5.398 -11.945 1 83.31 89 GLY A N 1
ATOM 709 C CA . GLY A 1 89 ? 11.484 -5.844 -11.672 1 83.31 89 GLY A CA 1
ATOM 710 C C . GLY A 1 89 ? 12.547 -4.859 -12.125 1 83.31 89 GLY A C 1
ATOM 711 O O . GLY A 1 89 ? 13.578 -4.707 -11.469 1 83.31 89 GLY A O 1
ATOM 712 N N . LYS A 1 90 ? 12.25 -4.145 -13.07 1 82.06 90 LYS A N 1
ATOM 713 C CA . LYS A 1 90 ? 13.203 -3.186 -13.633 1 82.06 90 LYS A CA 1
ATOM 714 C C . LYS A 1 90 ? 13.273 -1.922 -12.781 1 82.06 90 LYS A C 1
ATOM 716 O O . LYS A 1 90 ? 14.18 -1.101 -12.961 1 82.06 90 LYS A O 1
ATOM 721 N N . ALA A 1 91 ? 12.406 -1.766 -11.852 1 81.81 91 ALA A N 1
ATOM 722 C CA . ALA A 1 91 ? 12.359 -0.567 -11.023 1 81.81 91 ALA A CA 1
ATOM 723 C C . ALA A 1 91 ? 12.984 -0.825 -9.656 1 81.81 91 ALA A C 1
ATOM 725 O O . ALA A 1 91 ? 13.109 0.09 -8.836 1 81.81 91 ALA A O 1
ATOM 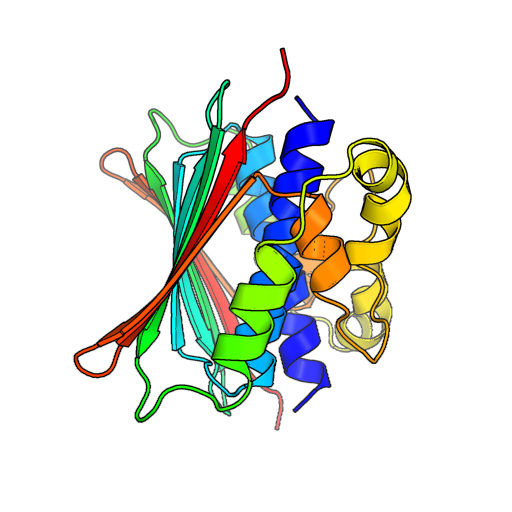726 N N . ILE A 1 92 ? 13.344 -2.098 -9.406 1 88.19 92 ILE A N 1
ATOM 727 C CA . ILE A 1 92 ? 13.898 -2.412 -8.102 1 88.19 92 ILE A CA 1
ATOM 728 C C . ILE A 1 92 ? 15.266 -3.078 -8.266 1 88.19 92 ILE A C 1
ATOM 730 O O . ILE A 1 92 ? 15.664 -3.422 -9.375 1 88.19 92 ILE A O 1
ATOM 734 N N . ASP A 1 93 ? 16.016 -3.248 -7.176 1 90.62 93 ASP A N 1
ATOM 735 C CA . ASP A 1 93 ? 17.375 -3.801 -7.227 1 90.62 93 ASP A CA 1
ATOM 736 C C . ASP A 1 93 ? 17.391 -5.23 -6.691 1 90.62 93 ASP A C 1
ATOM 738 O O . ASP A 1 93 ? 18.141 -6.07 -7.191 1 90.62 93 ASP A O 1
ATOM 742 N N . GLU A 1 94 ? 16.641 -5.477 -5.699 1 93.19 94 GLU A N 1
ATOM 743 C CA . GLU A 1 94 ? 16.641 -6.797 -5.066 1 93.19 94 GLU A CA 1
ATOM 744 C C . GLU A 1 94 ? 15.227 -7.254 -4.734 1 93.19 94 GLU A C 1
ATOM 746 O O . GLU A 1 94 ? 14.375 -6.441 -4.359 1 93.19 94 GLU A O 1
ATOM 751 N N . ALA A 1 95 ? 14.961 -8.516 -4.93 1 94.69 95 ALA A N 1
ATOM 752 C CA . ALA A 1 95 ? 13.727 -9.172 -4.504 1 94.69 95 ALA A CA 1
ATOM 753 C C . ALA A 1 95 ? 14.008 -10.562 -3.945 1 94.69 95 ALA A C 1
ATOM 755 O O . ALA A 1 95 ? 14.75 -11.344 -4.551 1 94.69 95 ALA A O 1
ATOM 756 N N . GLU A 1 96 ? 13.523 -10.789 -2.805 1 96.31 96 GLU A N 1
ATOM 757 C CA . GLU A 1 96 ? 13.641 -12.102 -2.18 1 96.31 96 GLU A CA 1
ATOM 758 C C . GLU A 1 96 ? 12.344 -12.492 -1.475 1 96.31 96 GLU A C 1
ATOM 760 O O . GLU A 1 96 ? 11.57 -11.625 -1.062 1 96.31 96 GLU A O 1
ATOM 765 N N . GLY A 1 97 ? 12.102 -13.766 -1.395 1 97.06 97 GLY A N 1
ATOM 766 C CA . GLY A 1 97 ? 10.891 -14.234 -0.735 1 97.06 97 GLY A CA 1
ATOM 767 C C . GLY A 1 97 ? 10.844 -15.742 -0.58 1 97.06 97 GLY A C 1
ATOM 768 O O . GLY A 1 97 ? 11.781 -16.438 -0.966 1 97.06 97 GLY A O 1
ATOM 769 N N . GLY A 1 98 ? 9.82 -16.141 0.176 1 96.81 98 GLY A N 1
ATOM 770 C CA . GLY A 1 98 ? 9.602 -17.562 0.385 1 96.81 98 GLY A CA 1
ATOM 771 C C . GLY A 1 98 ? 8.391 -17.859 1.246 1 96.81 98 GLY A C 1
ATOM 772 O O . GLY A 1 98 ? 7.723 -16.938 1.729 1 96.81 98 GLY A O 1
ATOM 773 N N . PHE A 1 99 ? 8.102 -19.141 1.238 1 97.94 99 PHE A N 1
ATOM 774 C CA . PHE A 1 99 ? 6.988 -19.672 2.027 1 97.94 99 PHE A CA 1
ATOM 775 C C . PHE A 1 99 ? 7.492 -20.609 3.113 1 97.94 99 PHE A C 1
ATOM 777 O O . PHE A 1 99 ? 8.117 -21.641 2.814 1 97.94 99 PHE A O 1
ATOM 784 N N . GLN A 1 100 ? 7.316 -20.172 4.324 1 97.38 100 GLN A N 1
ATOM 785 C CA . GLN A 1 100 ? 7.766 -20.969 5.465 1 97.38 100 GLN A CA 1
ATOM 786 C C . GLN A 1 100 ? 6.793 -20.844 6.633 1 97.38 100 GLN A C 1
ATOM 788 O O . GLN A 1 100 ? 6.34 -19.75 6.957 1 97.38 100 GLN A O 1
ATOM 793 N N . ASP A 1 101 ? 6.426 -21.953 7.285 1 96.81 101 ASP A N 1
ATOM 794 C CA . ASP A 1 101 ? 5.609 -22 8.492 1 96.81 101 ASP A CA 1
ATOM 795 C C . ASP A 1 101 ? 4.285 -21.266 8.297 1 96.81 101 ASP A C 1
ATOM 797 O O . ASP A 1 101 ? 3.893 -20.453 9.125 1 96.81 101 ASP A O 1
ATOM 801 N N . GLY A 1 102 ? 3.709 -21.453 7.184 1 97.44 102 GLY A N 1
ATOM 802 C CA . GLY A 1 102 ? 2.375 -20.938 6.918 1 97.44 102 GLY A CA 1
ATOM 803 C C . GLY A 1 102 ? 2.361 -19.453 6.586 1 97.44 102 GLY A C 1
ATOM 804 O O . GLY A 1 102 ? 1.31 -18.812 6.629 1 97.44 102 GLY A O 1
ATOM 805 N N . VAL A 1 103 ? 3.518 -18.906 6.301 1 98.31 103 VAL A N 1
ATOM 806 C CA . VAL A 1 103 ? 3.59 -17.484 6.004 1 98.31 103 VAL A CA 1
ATOM 807 C C . VAL A 1 103 ? 4.363 -17.266 4.707 1 98.31 103 VAL A C 1
ATOM 809 O O . VAL A 1 103 ? 5.469 -17.781 4.539 1 98.31 103 VAL A O 1
ATOM 812 N N . LEU A 1 104 ? 3.75 -16.578 3.766 1 98.5 104 LEU A N 1
ATOM 813 C CA . LEU A 1 104 ? 4.43 -16.094 2.568 1 98.5 104 LEU A CA 1
ATOM 814 C C . LEU A 1 104 ? 5.074 -14.742 2.822 1 98.5 104 LEU A C 1
ATOM 816 O O . LEU A 1 104 ? 4.434 -13.836 3.359 1 98.5 104 LEU A O 1
ATOM 820 N N . THR A 1 105 ? 6.367 -14.656 2.516 1 98.5 105 THR A N 1
ATOM 821 C CA . THR A 1 105 ? 7.094 -13.414 2.725 1 98.5 105 THR A CA 1
ATOM 822 C C . THR A 1 105 ? 7.734 -12.93 1.423 1 98.5 105 THR A C 1
ATOM 824 O O . THR A 1 105 ? 8.289 -13.734 0.669 1 98.5 105 THR A O 1
ATOM 827 N N . LEU A 1 106 ? 7.602 -11.711 1.094 1 98.19 106 LEU A N 1
ATOM 828 C CA . LEU A 1 106 ? 8.289 -11.039 -0.004 1 98.19 106 LEU A CA 1
ATOM 829 C C . LEU A 1 106 ? 8.984 -9.766 0.484 1 98.19 106 LEU A C 1
ATOM 831 O O . LEU A 1 106 ? 8.367 -8.938 1.156 1 98.19 106 LEU A O 1
ATOM 835 N N . THR A 1 107 ? 10.258 -9.617 0.215 1 97.81 107 THR A N 1
ATOM 836 C CA . THR A 1 107 ? 11.031 -8.422 0.526 1 97.81 107 THR A CA 1
ATOM 837 C C . THR A 1 107 ? 11.648 -7.832 -0.739 1 97.81 107 THR A C 1
ATOM 839 O O . THR A 1 107 ? 12.281 -8.555 -1.52 1 97.81 107 THR A O 1
ATOM 842 N N . ILE A 1 108 ? 11.422 -6.566 -0.959 1 95.88 108 ILE A N 1
ATOM 843 C CA . ILE A 1 108 ? 12.039 -5.895 -2.098 1 95.88 108 ILE A CA 1
ATOM 844 C C . ILE A 1 108 ? 12.867 -4.703 -1.608 1 95.88 108 ILE A C 1
ATOM 846 O O . ILE A 1 108 ? 12.57 -4.125 -0.562 1 95.88 108 ILE A O 1
ATOM 850 N N . ARG A 1 109 ? 13.984 -4.344 -2.361 1 94.56 109 ARG A N 1
ATOM 851 C CA . ARG A 1 109 ? 14.836 -3.188 -2.092 1 94.56 109 ARG A CA 1
ATOM 852 C C . ARG A 1 109 ? 15.133 -2.418 -3.373 1 94.56 109 ARG A C 1
ATOM 854 O O . ARG A 1 109 ? 15.359 -3.02 -4.426 1 94.56 109 ARG A O 1
ATOM 861 N N . ARG A 1 110 ? 15.023 -1.195 -3.262 1 90.19 110 ARG A N 1
ATOM 862 C CA . ARG A 1 110 ? 15.438 -0.273 -4.312 1 90.19 110 ARG A CA 1
ATOM 863 C C . ARG A 1 110 ? 16.453 0.732 -3.791 1 90.19 110 ARG A C 1
ATOM 865 O O . ARG A 1 110 ? 16.156 1.521 -2.893 1 90.19 110 ARG A O 1
ATOM 872 N N . TYR A 1 111 ? 17.594 0.686 -4.375 1 90.62 111 TYR A N 1
ATOM 873 C CA . TYR A 1 111 ? 18.656 1.582 -3.934 1 90.62 111 TYR A CA 1
ATOM 874 C C . TYR A 1 111 ? 18.641 2.877 -4.734 1 90.62 111 TYR A C 1
ATOM 876 O O . TYR A 1 111 ? 18.406 2.863 -5.945 1 90.62 111 TYR A O 1
ATOM 884 N N . LYS A 1 112 ? 18.719 4 -4.023 1 80.5 112 LYS A N 1
ATOM 885 C CA . LYS A 1 112 ? 18.844 5.281 -4.715 1 80.5 112 LYS A CA 1
ATOM 886 C C . LYS A 1 112 ? 20.156 5.383 -5.473 1 80.5 112 LYS A C 1
ATOM 888 O O . LYS A 1 112 ? 21.203 4.969 -4.965 1 80.5 112 LYS A O 1
ATOM 893 N N . ILE A 1 113 ? 19.922 5.703 -6.77 1 64.69 113 ILE A N 1
ATOM 894 C CA . ILE A 1 113 ? 21.141 5.879 -7.562 1 64.69 113 ILE A CA 1
ATOM 895 C C . ILE A 1 113 ? 21.766 7.23 -7.25 1 64.69 113 ILE A C 1
ATOM 897 O O . ILE A 1 113 ? 21.094 8.258 -7.234 1 64.69 113 ILE A O 1
ATOM 901 N N . LYS A 1 114 ? 23.078 7.258 -6.781 1 56.41 114 LYS A N 1
ATOM 902 C CA . LYS A 1 114 ? 23.875 8.469 -6.598 1 56.41 114 LYS A CA 1
ATOM 903 C C . LYS A 1 114 ? 23.984 9.258 -7.895 1 56.41 114 LYS A C 1
ATOM 905 O O . LYS A 1 114 ? 24.125 8.68 -8.977 1 56.41 114 LYS A O 1
ATOM 910 N N . MET B 1 1 ? -15.547 -9.227 -7.289 1 50.59 1 MET B N 1
ATOM 911 C CA . MET B 1 1 ? -14.383 -9.398 -6.426 1 50.59 1 MET B CA 1
ATOM 912 C C . MET B 1 1 ? -13.211 -8.562 -6.914 1 50.59 1 MET B C 1
ATOM 914 O O . MET B 1 1 ? -12.57 -7.863 -6.129 1 50.59 1 MET B O 1
ATOM 918 N N . ASN B 1 2 ? -13.148 -8.359 -8.234 1 68.56 2 ASN B N 1
ATOM 919 C CA . ASN B 1 2 ? -12.039 -7.641 -8.859 1 68.56 2 ASN B CA 1
ATOM 920 C C . ASN B 1 2 ? -12.148 -6.137 -8.617 1 68.56 2 ASN B C 1
ATOM 922 O O . ASN B 1 2 ? -11.164 -5.48 -8.297 1 68.56 2 ASN B O 1
ATOM 926 N N . ILE B 1 3 ? -13.406 -5.758 -8.359 1 72.06 3 ILE B N 1
ATOM 927 C CA . ILE B 1 3 ? -13.625 -4.32 -8.219 1 72.06 3 ILE B CA 1
ATOM 928 C C . ILE B 1 3 ? -13.211 -3.871 -6.816 1 72.06 3 ILE B C 1
ATOM 930 O O . ILE B 1 3 ? -12.586 -2.82 -6.652 1 72.06 3 ILE B O 1
ATOM 934 N N . GLU B 1 4 ? -13.539 -4.73 -5.852 1 77.38 4 GLU B N 1
ATOM 935 C CA . GLU B 1 4 ? -13.234 -4.387 -4.469 1 77.38 4 GLU B CA 1
ATOM 936 C C . GLU B 1 4 ? -11.727 -4.383 -4.219 1 77.38 4 GLU B C 1
ATOM 938 O O . GLU B 1 4 ? -11.219 -3.559 -3.459 1 77.38 4 GLU B O 1
ATOM 943 N N . LYS B 1 5 ? -11.055 -5.238 -4.875 1 80.94 5 LYS B N 1
ATOM 944 C CA . LYS B 1 5 ? -9.602 -5.285 -4.758 1 80.94 5 LYS B CA 1
ATOM 945 C C . LYS B 1 5 ? -8.961 -4.02 -5.32 1 80.94 5 LYS B C 1
ATOM 947 O O . LYS B 1 5 ? -8.031 -3.469 -4.73 1 80.94 5 LYS B O 1
ATOM 952 N N . HIS B 1 6 ? -9.508 -3.654 -6.379 1 78.62 6 HIS B N 1
ATOM 953 C CA . HIS B 1 6 ? -9 -2.436 -7.004 1 78.62 6 HIS B CA 1
ATOM 954 C C . HIS B 1 6 ? -9.234 -1.223 -6.109 1 78.62 6 HIS B C 1
ATOM 956 O O . HIS B 1 6 ? -8.359 -0.364 -5.98 1 78.62 6 HIS B O 1
ATOM 962 N N . LYS B 1 7 ? -10.391 -1.242 -5.516 1 80.62 7 LYS B N 1
ATOM 963 C CA . LYS B 1 7 ? -10.688 -0.15 -4.594 1 80.62 7 LYS B CA 1
ATOM 964 C C . LYS B 1 7 ? -9.719 -0.155 -3.412 1 80.62 7 LYS B C 1
ATOM 966 O O . LYS B 1 7 ? -9.211 0.894 -3.018 1 80.62 7 LYS B O 1
ATOM 971 N N . ALA B 1 8 ? -9.531 -1.306 -2.906 1 85.12 8 ALA B N 1
ATOM 972 C CA . ALA B 1 8 ? -8.641 -1.458 -1.758 1 85.12 8 ALA B CA 1
ATOM 973 C C . ALA B 1 8 ? -7.242 -0.943 -2.078 1 85.12 8 ALA B C 1
ATOM 975 O O . ALA B 1 8 ? -6.645 -0.213 -1.283 1 85.12 8 ALA B O 1
ATOM 976 N N . THR B 1 9 ? -6.727 -1.295 -3.199 1 85.5 9 THR B N 1
ATOM 977 C CA . THR B 1 9 ? -5.379 -0.901 -3.596 1 85.5 9 THR B CA 1
ATOM 978 C C . THR B 1 9 ? -5.293 0.609 -3.795 1 85.5 9 THR B C 1
ATOM 980 O O . THR B 1 9 ? -4.277 1.228 -3.463 1 85.5 9 THR B O 1
ATOM 983 N N . ARG B 1 10 ? -6.312 1.189 -4.262 1 82.56 10 ARG B N 1
ATOM 984 C CA . ARG B 1 10 ? -6.336 2.633 -4.48 1 82.56 10 ARG B CA 1
ATOM 985 C C . ARG B 1 10 ? -6.395 3.385 -3.154 1 82.56 10 ARG B C 1
ATOM 987 O O . ARG B 1 10 ? -5.699 4.387 -2.973 1 82.56 10 ARG B O 1
ATOM 994 N N . ILE B 1 11 ? -7.285 2.951 -2.314 1 85.81 11 ILE B N 1
ATOM 995 C CA . ILE B 1 11 ? -7.371 3.551 -0.986 1 85.81 11 ILE B CA 1
ATOM 996 C C . ILE B 1 11 ? -6.012 3.467 -0.295 1 85.81 11 ILE B C 1
ATOM 998 O O . ILE B 1 11 ? -5.523 4.461 0.246 1 85.81 11 ILE B O 1
ATOM 1002 N N . MET B 1 12 ? -5.438 2.359 -0.382 1 89.25 12 MET B N 1
ATOM 1003 C CA . MET B 1 12 ? -4.137 2.133 0.24 1 89.25 12 MET B CA 1
ATOM 1004 C C . MET B 1 12 ? -3.096 3.1 -0.312 1 89.25 12 MET B C 1
ATOM 1006 O O . MET B 1 12 ? -2.338 3.703 0.45 1 89.25 12 MET B O 1
ATOM 1010 N N . LYS B 1 13 ? -3.072 3.199 -1.623 1 85.88 13 LYS B N 1
ATOM 1011 C CA . LYS B 1 13 ? -2.113 4.082 -2.277 1 85.88 13 LYS B CA 1
ATOM 1012 C C . LYS B 1 13 ? -2.244 5.512 -1.761 1 85.88 13 LYS B C 1
ATOM 1014 O O . LYS B 1 13 ? -1.24 6.176 -1.49 1 85.88 13 LYS B O 1
ATOM 1019 N N . GLU B 1 14 ? -3.428 6.023 -1.625 1 86.25 14 GLU B N 1
ATOM 1020 C CA . GLU B 1 14 ? -3.662 7.387 -1.168 1 86.25 14 GLU B CA 1
ATOM 1021 C C . GLU B 1 14 ? -3.227 7.566 0.283 1 86.25 14 GLU B C 1
ATOM 1023 O O . GLU B 1 14 ? -2.633 8.586 0.636 1 86.25 14 GLU B O 1
ATOM 1028 N N . ILE B 1 15 ? -3.514 6.598 1.093 1 90.62 15 ILE B N 1
ATOM 1029 C CA . ILE B 1 15 ? -3.16 6.664 2.506 1 90.62 15 ILE B CA 1
ATOM 1030 C C . ILE B 1 15 ? -1.642 6.652 2.66 1 90.62 15 ILE B C 1
ATOM 1032 O O . ILE B 1 15 ? -1.078 7.488 3.371 1 90.62 15 ILE B O 1
ATOM 1036 N N . VAL B 1 16 ? -0.996 5.801 1.978 1 90.81 16 VAL B N 1
ATOM 1037 C CA . VAL B 1 16 ? 0.457 5.684 2.047 1 90.81 16 VAL B CA 1
ATOM 1038 C C . VAL B 1 16 ? 1.105 6.961 1.513 1 90.81 16 VAL B C 1
ATOM 1040 O O . VAL B 1 16 ? 2.078 7.457 2.086 1 90.81 16 VAL B O 1
ATOM 1043 N N . SER B 1 17 ? 0.552 7.469 0.446 1 88.75 17 SER B N 1
ATOM 1044 C CA . SER B 1 17 ? 1.047 8.727 -0.112 1 88.75 17 SER B CA 1
ATOM 1045 C C . SER B 1 17 ? 1.017 9.844 0.928 1 88.75 17 SER B C 1
ATOM 1047 O O . SER B 1 17 ? 1.95 10.641 1.013 1 88.75 17 SER B O 1
ATOM 1049 N N . TYR B 1 18 ? -0.054 9.945 1.686 1 91 18 TYR B N 1
ATOM 1050 C CA . TYR B 1 18 ? -0.13 10.938 2.748 1 91 18 TYR B CA 1
ATOM 1051 C C . TYR B 1 18 ? 1.043 10.797 3.711 1 91 18 TYR B C 1
ATOM 1053 O O . TYR B 1 18 ? 1.677 11.789 4.074 1 91 18 TYR B O 1
ATOM 1061 N N . PHE B 1 19 ? 1.322 9.594 4.191 1 94 19 PHE B N 1
ATOM 1062 C CA . PHE B 1 19 ? 2.383 9.367 5.168 1 94 19 PHE B CA 1
ATOM 1063 C C . PHE B 1 19 ? 3.736 9.773 4.598 1 94 19 PHE B C 1
ATOM 1065 O O . PHE B 1 19 ? 4.496 10.5 5.242 1 94 19 PHE B O 1
ATOM 1072 N N . LEU B 1 20 ? 3.963 9.398 3.41 1 92.06 20 LEU B N 1
ATOM 1073 C CA . LEU B 1 20 ? 5.234 9.727 2.771 1 92.06 20 LEU B CA 1
ATOM 1074 C C . LEU B 1 20 ? 5.367 11.227 2.553 1 92.06 20 LEU B C 1
ATOM 1076 O O . LEU B 1 20 ? 6.438 11.797 2.766 1 92.06 20 LEU B O 1
ATOM 1080 N N . ASP B 1 21 ? 4.273 11.852 2.166 1 90.44 21 ASP B N 1
ATOM 1081 C CA . ASP B 1 21 ? 4.27 13.289 1.934 1 90.44 21 ASP B CA 1
ATOM 1082 C C . ASP B 1 21 ? 4.555 14.055 3.225 1 90.44 21 ASP B C 1
ATOM 1084 O O . ASP B 1 21 ? 4.988 15.211 3.184 1 90.44 21 ASP B O 1
ATOM 1088 N N . ASN B 1 22 ? 4.301 13.477 4.332 1 93.31 22 ASN B N 1
ATOM 1089 C CA . ASN B 1 22 ? 4.5 14.133 5.621 1 93.31 22 ASN B CA 1
ATOM 1090 C C . ASN B 1 22 ? 5.77 13.633 6.309 1 93.31 22 ASN B C 1
ATOM 1092 O O . ASN B 1 22 ? 5.93 13.797 7.52 1 93.31 22 ASN B O 1
ATOM 1096 N N . GLY B 1 23 ? 6.59 12.945 5.547 1 93.06 23 GLY B N 1
ATOM 1097 C CA . GLY B 1 23 ? 7.906 12.555 6.016 1 93.06 23 GLY B CA 1
ATOM 1098 C C . GLY B 1 23 ? 7.887 11.289 6.855 1 93.06 23 GLY B C 1
ATOM 1099 O O . GLY B 1 23 ? 8.859 10.984 7.547 1 93.06 23 GLY B O 1
ATOM 1100 N N . LEU B 1 24 ? 6.801 10.633 6.934 1 95.81 24 LEU B N 1
ATOM 1101 C CA . LEU B 1 24 ? 6.688 9.367 7.656 1 95.81 24 LEU B CA 1
ATOM 1102 C C . LEU B 1 24 ? 7.109 8.195 6.773 1 95.81 24 LEU B C 1
ATOM 1104 O O . LEU B 1 24 ? 6.258 7.484 6.234 1 95.81 24 LEU B O 1
ATOM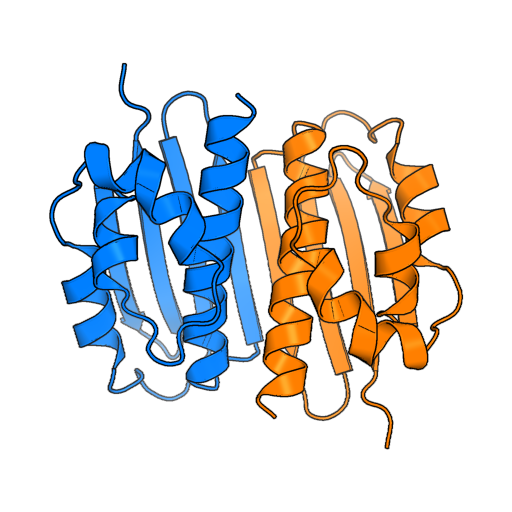 1108 N N . ASN B 1 25 ? 8.438 7.941 6.785 1 95.69 25 ASN B N 1
ATOM 1109 C CA . ASN B 1 25 ? 9.023 7.047 5.793 1 95.69 25 ASN B CA 1
ATOM 1110 C C . ASN B 1 25 ? 9.305 5.664 6.379 1 95.69 25 ASN B C 1
ATOM 1112 O O . ASN B 1 25 ? 9.977 4.844 5.75 1 95.69 25 ASN B O 1
ATOM 1116 N N . ASP B 1 26 ? 9.023 5.477 7.574 1 97.31 26 ASP B N 1
ATOM 1117 C CA . ASP B 1 26 ? 9.109 4.211 8.297 1 97.31 26 ASP B CA 1
ATOM 1118 C C . ASP B 1 26 ? 7.77 3.863 8.945 1 97.31 26 ASP B C 1
ATOM 1120 O O . ASP B 1 26 ? 7.391 4.453 9.961 1 97.31 26 ASP B O 1
ATOM 1124 N N . PHE B 1 27 ? 7.016 2.875 8.328 1 98.06 27 PHE B N 1
ATOM 1125 C CA . PHE B 1 27 ? 5.703 2.547 8.875 1 98.06 27 PHE B CA 1
ATOM 1126 C C . PHE B 1 27 ? 5.371 1.078 8.641 1 98.06 27 PHE B C 1
ATOM 1128 O O . PHE B 1 27 ? 6.023 0.411 7.828 1 98.06 27 PHE B O 1
ATOM 1135 N N . ASN B 1 28 ? 4.457 0.599 9.43 1 98.06 28 ASN B N 1
ATOM 1136 C CA . ASN B 1 28 ? 3.83 -0.704 9.219 1 98.06 28 ASN B CA 1
ATOM 1137 C C . ASN B 1 28 ? 2.367 -0.564 8.812 1 98.06 28 ASN B C 1
ATOM 1139 O O . ASN B 1 28 ? 1.674 0.346 9.266 1 98.06 28 ASN B O 1
ATOM 1143 N N . LEU B 1 29 ? 1.922 -1.405 7.949 1 98 29 LEU B N 1
ATOM 1144 C CA . LEU B 1 29 ? 0.538 -1.438 7.492 1 98 29 LEU B CA 1
ATOM 1145 C C . LEU B 1 29 ? -0.057 -2.832 7.656 1 98 29 LEU 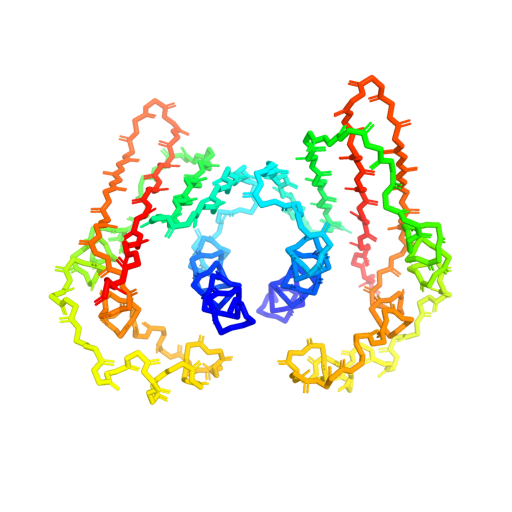B C 1
ATOM 1147 O O . LEU B 1 29 ? 0.54 -3.82 7.227 1 98 29 LEU B O 1
ATOM 1151 N N . ASP B 1 30 ? -1.097 -2.906 8.406 1 98.19 30 ASP B N 1
ATOM 1152 C CA . ASP B 1 30 ? -1.896 -4.125 8.508 1 98.19 30 ASP B CA 1
ATOM 1153 C C . ASP B 1 30 ? -3.129 -4.051 7.613 1 98.19 30 ASP B C 1
ATOM 1155 O O . ASP B 1 30 ? -3.883 -3.078 7.664 1 98.19 30 ASP B O 1
ATOM 1159 N N . PHE B 1 31 ? -3.289 -5.004 6.766 1 97.62 31 PHE B N 1
ATOM 1160 C CA . PHE B 1 31 ? -4.395 -5.023 5.812 1 97.62 31 PHE B CA 1
ATOM 1161 C C . PHE B 1 31 ? -5.215 -6.297 5.965 1 97.62 31 PHE B C 1
ATOM 1163 O O . PHE B 1 31 ? -4.66 -7.395 6.043 1 97.62 31 PHE B O 1
ATOM 1170 N N . LYS B 1 32 ? -6.523 -6.145 5.984 1 96.81 32 LYS B N 1
ATOM 1171 C CA . LYS B 1 32 ? -7.465 -7.262 5.996 1 96.81 32 LYS B CA 1
ATOM 1172 C C . LYS B 1 32 ? -8.672 -6.973 5.113 1 96.81 32 LYS B C 1
ATOM 1174 O O . LYS B 1 32 ? -9.312 -5.926 5.246 1 96.81 32 LYS B O 1
ATOM 1179 N N . ALA B 1 33 ? -8.891 -7.844 4.234 1 93.62 33 ALA B N 1
ATOM 1180 C CA . ALA B 1 33 ? -10.102 -7.762 3.42 1 93.62 33 ALA B CA 1
ATOM 1181 C C . ALA B 1 33 ? -10.93 -9.039 3.535 1 93.62 33 ALA B C 1
ATOM 1183 O O . ALA B 1 33 ? -10.398 -10.141 3.424 1 93.62 33 ALA B O 1
ATOM 1184 N N . SER B 1 34 ? -12.148 -8.906 3.908 1 91.62 34 SER B N 1
ATOM 1185 C CA . SER B 1 34 ? -13.109 -10.008 3.945 1 91.62 34 SER B CA 1
ATOM 1186 C C . SER B 1 34 ? -14.289 -9.734 3.025 1 91.62 34 SER B C 1
ATOM 1188 O O . SER B 1 34 ? -14.266 -8.789 2.232 1 91.62 34 SER B O 1
ATOM 1190 N N . ASN B 1 35 ? -15.25 -10.648 3.027 1 88.75 35 ASN B N 1
ATOM 1191 C CA . ASN B 1 35 ? -16.453 -10.461 2.232 1 88.75 35 ASN B CA 1
ATOM 1192 C C . ASN B 1 35 ? -17.297 -9.297 2.756 1 88.75 35 ASN B C 1
ATOM 1194 O O . ASN B 1 35 ? -18.188 -8.812 2.064 1 88.75 35 ASN B O 1
ATOM 1198 N N . GLN B 1 36 ? -16.922 -8.773 3.91 1 91.94 36 GLN B N 1
ATOM 1199 C CA . GLN B 1 36 ? -17.797 -7.777 4.527 1 91.94 36 GLN B CA 1
ATOM 1200 C C . GLN B 1 36 ? -17.078 -6.445 4.703 1 91.94 36 GLN B C 1
ATOM 1202 O O . GLN B 1 36 ? -17.719 -5.391 4.746 1 91.94 36 GLN B O 1
ATOM 1207 N N . VAL B 1 37 ? -15.781 -6.539 4.84 1 93.81 37 VAL B N 1
ATOM 1208 C CA . VAL B 1 37 ? -15.133 -5.305 5.254 1 93.81 37 VAL B CA 1
ATOM 1209 C C . VAL B 1 37 ? -13.695 -5.281 4.738 1 93.81 37 VAL B C 1
ATOM 1211 O O . VAL B 1 37 ? -13.039 -6.324 4.668 1 93.81 37 VAL B O 1
ATOM 1214 N N . ILE B 1 38 ? -13.25 -4.191 4.254 1 93.56 38 ILE B N 1
ATOM 1215 C CA . ILE B 1 38 ? -11.836 -3.887 4.086 1 93.56 38 ILE B CA 1
ATOM 1216 C C . ILE B 1 38 ? -11.344 -3.041 5.258 1 93.56 38 ILE B C 1
ATOM 1218 O O . ILE B 1 38 ? -11.945 -2.012 5.582 1 93.56 38 ILE B O 1
ATOM 1222 N N . GLU B 1 39 ? -10.367 -3.514 5.965 1 96.81 39 GLU B N 1
ATOM 1223 C CA . GLU B 1 39 ? -9.766 -2.775 7.074 1 96.81 39 GLU B CA 1
ATOM 1224 C C . GLU B 1 39 ? -8.273 -2.561 6.848 1 96.81 39 GLU B C 1
ATOM 1226 O O . GLU B 1 39 ? -7.559 -3.488 6.469 1 96.81 39 GLU B O 1
ATOM 1231 N N . MET B 1 40 ? -7.762 -1.364 7.043 1 97 40 MET B N 1
ATOM 1232 C CA . MET B 1 40 ? -6.352 -1.009 6.926 1 97 40 MET B CA 1
ATOM 1233 C C . MET B 1 40 ? -5.898 -0.18 8.125 1 97 40 MET B C 1
ATOM 1235 O O . MET B 1 40 ? -6.539 0.812 8.477 1 97 40 MET B O 1
ATOM 1239 N N . THR B 1 41 ? -4.848 -0.563 8.789 1 98.38 41 THR B N 1
ATOM 1240 C CA . THR B 1 41 ? -4.242 0.196 9.875 1 98.38 41 THR B CA 1
ATOM 1241 C C . THR B 1 41 ? -2.781 0.508 9.57 1 98.38 41 THR B C 1
ATOM 1243 O O . THR B 1 41 ? -1.993 -0.396 9.289 1 98.38 41 THR B O 1
ATOM 1246 N N . VAL B 1 42 ? -2.426 1.723 9.602 1 98.19 42 VAL B N 1
ATOM 1247 C CA . VAL B 1 42 ? -1.046 2.154 9.406 1 98.19 42 VAL B CA 1
ATOM 1248 C C . VAL B 1 42 ? -0.495 2.734 10.703 1 98.19 42 VAL B C 1
ATOM 1250 O O . VAL B 1 42 ? -1.161 3.535 11.367 1 98.19 42 VAL B O 1
ATOM 1253 N N . GLN B 1 43 ? 0.641 2.326 11.07 1 98.62 43 GLN B N 1
ATOM 1254 C CA . GLN B 1 43 ? 1.338 2.855 12.242 1 98.62 43 GLN B CA 1
ATOM 1255 C C . GLN B 1 43 ? 2.732 3.355 11.867 1 98.62 43 GLN B C 1
ATOM 1257 O O . GLN B 1 43 ? 3.508 2.633 11.242 1 98.62 43 GLN B O 1
ATOM 1262 N N . ALA B 1 44 ? 3.045 4.516 12.258 1 98.44 44 ALA B N 1
ATOM 1263 C CA . ALA B 1 44 ? 4.34 5.125 11.953 1 98.44 44 ALA B CA 1
ATOM 1264 C C . ALA B 1 44 ? 4.93 5.801 13.188 1 98.44 44 ALA B C 1
ATOM 1266 O O . ALA B 1 44 ? 4.297 6.672 13.789 1 98.44 44 ALA B O 1
ATOM 1267 N N . PRO B 1 45 ? 6.074 5.387 13.578 1 98.31 45 PRO B N 1
ATOM 1268 C CA . PRO B 1 45 ? 6.762 6.18 14.602 1 98.31 45 PRO B CA 1
ATOM 1269 C C . PRO B 1 45 ? 7.027 7.613 14.156 1 98.31 45 PRO B C 1
ATOM 1271 O O . PRO B 1 45 ? 7.379 7.852 13 1 98.31 45 PRO B O 1
ATOM 1274 N N . CYS B 1 46 ? 6.762 8.539 15.016 1 96.62 46 CYS B N 1
ATOM 1275 C CA . CYS B 1 46 ? 7.102 9.914 14.695 1 96.62 46 CYS B CA 1
ATOM 1276 C C . CYS B 1 46 ? 7.227 10.75 15.969 1 96.62 46 CYS B C 1
ATOM 1278 O O . CYS B 1 46 ? 6.766 10.336 17.031 1 96.62 46 CYS B O 1
ATOM 1280 N N . GLN B 1 47 ? 7.895 11.82 15.773 1 96 47 GLN B N 1
ATOM 1281 C CA . GLN B 1 47 ? 8.203 12.672 16.922 1 96 47 GLN B CA 1
ATOM 1282 C C . GLN B 1 47 ? 6.98 13.469 17.359 1 96 47 GLN B C 1
ATOM 1284 O O . GLN B 1 47 ? 6.809 13.758 18.547 1 96 47 GLN B O 1
ATOM 1289 N N . ALA B 1 48 ? 6.199 13.906 16.438 1 96.44 48 ALA B N 1
ATOM 1290 C CA . ALA B 1 48 ? 4.992 14.688 16.703 1 96.44 48 ALA B CA 1
ATOM 1291 C C . ALA B 1 48 ? 3.92 14.422 15.648 1 96.44 48 ALA B C 1
ATOM 1293 O O . ALA B 1 48 ? 4.23 14 14.531 1 96.44 48 ALA B O 1
ATOM 1294 N N . GLU B 1 49 ? 2.74 14.625 16.031 1 96.56 49 GLU B N 1
ATOM 1295 C CA . GLU B 1 49 ? 1.638 14.523 15.086 1 96.56 49 GLU B CA 1
ATOM 1296 C C . GLU B 1 49 ? 1.784 15.547 13.961 1 96.56 49 GLU B C 1
ATOM 1298 O O . GLU B 1 49 ? 1.997 16.734 14.211 1 96.56 49 GLU B O 1
ATOM 1303 N N . PRO B 1 50 ? 1.736 15.062 12.734 1 96.06 50 PRO B N 1
ATOM 1304 C CA . PRO B 1 50 ? 1.74 16.047 11.648 1 96.06 50 PRO B CA 1
ATOM 1305 C C . PRO B 1 50 ? 0.63 17.078 11.789 1 96.06 50 PRO B C 1
ATOM 1307 O O . PRO B 1 50 ? -0.488 16.75 12.188 1 96.06 50 PRO B O 1
ATOM 1310 N N . ALA B 1 51 ? 0.891 18.281 11.398 1 94.38 51 ALA B N 1
ATOM 1311 C CA . ALA B 1 51 ? -0.06 19.391 11.531 1 94.38 51 ALA B CA 1
ATOM 1312 C C . ALA B 1 51 ? -1.317 19.125 10.703 1 94.38 51 ALA B C 1
ATOM 1314 O O . ALA B 1 51 ? -2.408 19.578 11.062 1 94.38 51 ALA B O 1
ATOM 1315 N N . SER B 1 52 ? -1.176 18.375 9.625 1 94.06 52 SER B N 1
ATOM 1316 C CA . SER B 1 52 ? -2.268 18.141 8.688 1 94.06 52 SER B CA 1
ATOM 1317 C C . SER B 1 52 ? -3.098 16.922 9.086 1 94.06 52 SER B C 1
ATOM 1319 O O . SER B 1 52 ? -4.121 16.641 8.461 1 94.06 52 SER B O 1
ATOM 1321 N N . PHE B 1 53 ? -2.721 16.266 10.141 1 96.44 53 PHE B N 1
ATOM 1322 C CA . PHE B 1 53 ? -3.307 14.953 10.398 1 96.44 53 PHE B CA 1
ATOM 1323 C C . PHE B 1 53 ? -4.777 15.086 10.781 1 96.44 53 PHE B C 1
ATOM 1325 O O . PHE B 1 53 ? -5.613 14.305 10.328 1 96.44 53 PHE B O 1
ATOM 1332 N N . GLN B 1 54 ? -5.07 16.094 11.648 1 95.12 54 GLN B N 1
ATOM 1333 C CA . GLN B 1 54 ? -6.457 16.281 12.062 1 95.12 54 GLN B CA 1
ATOM 1334 C C . GLN B 1 54 ? -7.34 16.672 10.883 1 95.12 54 GLN B C 1
ATOM 1336 O O . GLN B 1 54 ? -8.508 16.281 10.812 1 95.12 54 GLN B O 1
ATOM 1341 N N . GLU B 1 55 ? -6.816 17.406 10.031 1 93.69 55 GLU B N 1
ATOM 1342 C CA . GLU B 1 55 ? -7.543 17.734 8.805 1 93.69 55 GLU B CA 1
ATOM 1343 C C . GLU B 1 55 ? -7.781 16.5 7.953 1 93.69 55 GLU B C 1
ATOM 1345 O O . GLU B 1 55 ? -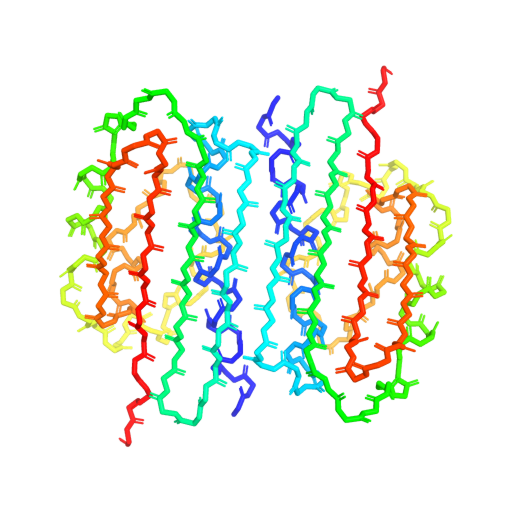8.859 16.328 7.379 1 93.69 55 GLU B O 1
ATOM 1350 N N . LEU B 1 56 ? -6.793 15.586 7.809 1 93.81 56 LEU B N 1
ATOM 1351 C CA . LEU B 1 56 ? -6.965 14.32 7.102 1 93.81 56 LEU B CA 1
ATOM 1352 C C . LEU B 1 56 ? -8.117 13.516 7.695 1 93.81 56 LEU B C 1
ATOM 1354 O O . LEU B 1 56 ? -8.992 13.047 6.965 1 93.81 56 LEU B O 1
ATOM 1358 N N . LEU B 1 57 ? -8.086 13.438 9.039 1 94.5 57 LEU B N 1
ATOM 1359 C CA . LEU B 1 57 ? -9.117 12.656 9.719 1 94.5 57 LEU B CA 1
ATOM 1360 C C . LEU B 1 57 ? -10.5 13.211 9.422 1 94.5 57 LEU B C 1
ATOM 1362 O O . LEU B 1 57 ? -11.438 12.453 9.156 1 94.5 57 LEU B O 1
ATOM 1366 N N . LYS B 1 58 ? -10.594 14.492 9.469 1 92.56 58 LYS B N 1
ATOM 1367 C CA . LYS B 1 58 ? -11.867 15.141 9.164 1 92.56 58 LYS B CA 1
ATOM 1368 C C . LYS B 1 58 ? -12.305 14.852 7.734 1 92.56 58 LYS B C 1
ATOM 1370 O O . LYS B 1 58 ? -13.469 14.516 7.488 1 92.56 58 LYS B O 1
ATOM 1375 N N . ASP B 1 59 ? -11.398 14.953 6.793 1 89.94 59 ASP B N 1
ATOM 1376 C CA . ASP B 1 59 ? -11.688 14.695 5.387 1 89.94 59 ASP B CA 1
ATOM 1377 C C . ASP B 1 59 ? -12.141 13.25 5.176 1 89.94 59 ASP B C 1
ATOM 1379 O O . ASP B 1 59 ? -13.016 12.984 4.352 1 89.94 59 ASP B O 1
ATOM 1383 N N . LEU B 1 60 ? -11.547 12.344 5.91 1 91.38 60 LEU B N 1
ATOM 1384 C CA . LEU B 1 60 ? -11.828 10.93 5.734 1 91.38 60 LEU B CA 1
ATOM 1385 C C . LEU B 1 60 ? -13.164 10.555 6.367 1 91.38 60 LEU B C 1
ATOM 1387 O O . LEU B 1 60 ? -13.711 9.484 6.098 1 91.38 60 LEU B O 1
ATOM 1391 N N . GLN B 1 61 ? -13.656 11.414 7.16 1 88.94 61 GLN B N 1
ATOM 1392 C CA . GLN B 1 61 ? -14.906 11.125 7.852 1 88.94 61 GLN B CA 1
ATOM 1393 C C . GLN B 1 61 ? -16.109 11.703 7.098 1 88.94 61 GLN B C 1
ATOM 1395 O O . GLN B 1 61 ? -17.234 11.648 7.586 1 88.94 61 GLN B O 1
ATOM 1400 N N . SER B 1 62 ? -15.805 12.195 5.938 1 82.44 62 SER B N 1
ATOM 1401 C CA . SER B 1 62 ? -16.906 12.625 5.086 1 82.44 62 SER B CA 1
ATOM 1402 C C . SER B 1 62 ? -17.828 11.469 4.734 1 82.44 62 SER B C 1
ATOM 1404 O O . SER B 1 62 ? -17.359 10.352 4.492 1 82.44 62 SER B O 1
ATOM 1406 N N . PRO B 1 63 ? -19.141 11.789 4.773 1 76.25 63 PRO B N 1
ATOM 1407 C CA . PRO B 1 63 ? -20.078 10.703 4.496 1 76.25 63 PRO B CA 1
ATOM 1408 C C . PRO B 1 63 ? -19.812 10.039 3.143 1 76.25 63 PRO B C 1
ATOM 1410 O O . PRO B 1 63 ? -19.484 10.711 2.17 1 76.25 63 PRO B O 1
ATOM 1413 N N . ARG B 1 64 ? -19.969 8.711 3.186 1 71.56 64 ARG B N 1
ATOM 1414 C CA . ARG B 1 64 ? -19.781 7.91 1.98 1 71.56 64 ARG B CA 1
ATOM 1415 C C . ARG B 1 64 ? -20.797 8.273 0.91 1 71.56 64 ARG B C 1
ATOM 1417 O O . ARG B 1 64 ? -21.984 8.453 1.21 1 71.56 64 ARG B O 1
ATOM 1424 N N . GLU B 1 65 ? -20.219 8.555 -0.255 1 69.62 65 GLU B N 1
ATOM 1425 C CA . GLU B 1 65 ? -21.062 8.781 -1.422 1 69.62 65 GLU B CA 1
ATOM 1426 C C . GLU B 1 65 ? -20.828 7.719 -2.492 1 69.62 65 GLU B C 1
ATOM 1428 O O . GLU B 1 65 ? -19.828 7.766 -3.207 1 69.62 65 GLU B O 1
ATOM 1433 N N . ILE B 1 66 ? -21.703 6.816 -2.674 1 60.97 66 ILE B N 1
ATOM 1434 C CA . ILE B 1 66 ? -21.609 5.625 -3.512 1 60.97 66 ILE B CA 1
ATOM 1435 C C . ILE B 1 66 ? -21.297 6.027 -4.953 1 60.97 66 ILE B C 1
ATOM 1437 O O . ILE B 1 66 ? -20.516 5.367 -5.633 1 60.97 66 ILE B O 1
ATOM 1441 N N . GLU B 1 67 ? -21.938 7.004 -5.352 1 57.47 67 GLU B N 1
ATOM 1442 C CA . GLU B 1 67 ? -21.719 7.461 -6.723 1 57.47 67 GLU B CA 1
ATOM 1443 C C . GLU B 1 67 ? -20.25 7.832 -6.957 1 57.47 67 GLU B C 1
ATOM 1445 O O . GLU B 1 67 ? -19.734 7.633 -8.055 1 57.47 67 GLU B O 1
ATOM 1450 N N . VAL B 1 68 ? -19.656 8.391 -5.984 1 55.75 68 VAL B N 1
ATOM 1451 C CA . VAL B 1 68 ? -18.234 8.719 -6.062 1 55.75 68 VAL B CA 1
ATOM 1452 C C . VAL B 1 68 ? -17.406 7.441 -6.188 1 55.75 68 VAL B C 1
ATOM 1454 O O . VAL B 1 68 ? -16.406 7.406 -6.906 1 55.75 68 VAL B O 1
ATOM 1457 N N . ASP B 1 69 ? -17.812 6.445 -5.52 1 57.47 69 ASP B N 1
ATOM 1458 C CA . ASP B 1 69 ? -17.172 5.133 -5.582 1 57.47 69 ASP B CA 1
ATOM 1459 C C . ASP B 1 69 ? -16.938 4.711 -7.027 1 57.47 69 ASP B C 1
ATOM 1461 O O . ASP B 1 69 ? -15.82 4.305 -7.379 1 57.47 69 ASP B O 1
ATOM 1465 N N . GLU B 1 70 ? -17.891 4.754 -7.758 1 55.78 70 GLU B N 1
ATOM 1466 C CA . GLU B 1 70 ? -17.812 4.25 -9.125 1 55.78 70 GLU B CA 1
ATOM 1467 C C . GLU B 1 70 ? -16.953 5.156 -10 1 55.78 70 GLU B C 1
ATOM 1469 O O . GLU B 1 70 ? -16.125 4.672 -10.773 1 55.78 70 GLU B O 1
ATOM 1474 N N . TYR B 1 71 ? -17.25 6.418 -9.828 1 50.97 71 TYR B N 1
ATOM 1475 C CA . TYR B 1 71 ? -16.641 7.383 -10.742 1 50.97 71 TYR B CA 1
ATOM 1476 C C . TYR B 1 71 ? -15.273 7.824 -10.234 1 50.97 71 TYR B C 1
ATOM 1478 O O . TYR B 1 71 ? -14.328 7.965 -11.008 1 50.97 71 TYR B O 1
ATOM 1486 N N . PHE B 1 72 ? -15.203 7.953 -9.109 1 53.31 72 PHE B N 1
ATOM 1487 C CA . PHE B 1 72 ? -14.023 8.609 -8.562 1 53.31 72 PHE B CA 1
ATOM 1488 C C . PHE B 1 72 ? -12.914 7.594 -8.305 1 53.31 72 PHE B C 1
ATOM 1490 O O . PHE B 1 72 ? -11.75 7.965 -8.148 1 53.31 72 PHE B O 1
ATOM 1497 N N . ASN B 1 73 ? -13.227 6.457 -8.438 1 56.22 73 ASN B N 1
ATOM 1498 C CA . ASN B 1 73 ? -12.188 5.434 -8.391 1 56.22 73 ASN B CA 1
ATOM 1499 C C . ASN B 1 73 ? -11.023 5.762 -9.32 1 56.22 73 ASN B C 1
ATOM 1501 O O . ASN B 1 73 ? -9.867 5.555 -8.977 1 56.22 73 ASN B O 1
ATOM 1505 N N . ALA B 1 74 ? -11.375 6.312 -10.375 1 53.59 74 ALA B N 1
ATOM 1506 C CA . ALA B 1 74 ? -10.352 6.703 -11.344 1 53.59 74 ALA B CA 1
ATOM 1507 C C . ALA B 1 74 ? -9.5 7.852 -10.805 1 53.59 74 ALA B C 1
ATOM 1509 O O . ALA B 1 74 ? -8.305 7.938 -11.102 1 53.59 74 ALA B O 1
ATOM 1510 N N . LEU B 1 75 ? -10.094 8.633 -9.969 1 52.41 75 LEU B N 1
ATOM 1511 C CA . LEU B 1 75 ? -9.438 9.859 -9.508 1 52.41 75 LEU B CA 1
ATOM 1512 C C . LEU B 1 75 ? -8.539 9.57 -8.305 1 52.41 75 LEU B C 1
ATOM 1514 O O . LEU B 1 75 ? -7.605 10.328 -8.031 1 52.41 75 LEU B O 1
ATOM 1518 N N . LEU B 1 76 ? -8.758 8.586 -7.496 1 57.53 76 LEU B N 1
ATOM 1519 C CA . LEU B 1 76 ? -7.953 8.305 -6.309 1 57.53 76 LEU B CA 1
ATOM 1520 C C . LEU B 1 76 ? -6.5 8.039 -6.691 1 57.53 76 LEU B C 1
ATOM 1522 O O . LEU B 1 76 ? -5.59 8.289 -5.898 1 57.53 76 LEU B O 1
ATOM 1526 N N . GLY B 1 77 ? -6.215 7.809 -7.961 1 53.06 77 GLY B N 1
ATOM 1527 C CA . GLY B 1 77 ? -4.863 7.465 -8.375 1 53.06 77 GLY B CA 1
ATOM 1528 C C . GLY B 1 77 ? -4.191 8.555 -9.18 1 53.06 77 GLY B C 1
ATOM 1529 O O . GLY B 1 77 ? -3 8.469 -9.492 1 53.06 77 GLY B O 1
ATOM 1530 N N . SER B 1 78 ? -5.012 9.469 -9.57 1 47.53 78 SER B N 1
ATOM 1531 C CA . SER B 1 78 ? -4.414 10.5 -10.406 1 47.53 78 SER B CA 1
ATOM 1532 C C . SER B 1 78 ? -3.787 11.602 -9.555 1 47.53 78 SER B C 1
ATOM 1534 O O . SER B 1 78 ? -4.25 11.875 -8.445 1 47.53 78 SER B O 1
ATOM 1536 N N . HIS B 1 79 ? -2.418 11.672 -9.672 1 45.09 79 HIS B N 1
ATOM 1537 C CA . HIS B 1 79 ? -1.607 12.695 -9.016 1 45.09 79 HIS B CA 1
ATOM 1538 C C . HIS B 1 79 ? -2.328 14.039 -9 1 45.09 79 HIS B C 1
ATOM 1540 O O . HIS B 1 79 ? -2.244 14.805 -9.961 1 45.09 79 HIS B O 1
ATOM 1546 N N . CYS B 1 80 ? -3.455 14.234 -8.547 1 40.5 80 CYS B N 1
ATOM 1547 C CA . CYS B 1 80 ? -3.744 15.656 -8.43 1 40.5 80 CYS B CA 1
ATOM 1548 C C . CYS B 1 80 ? -2.912 16.297 -7.316 1 40.5 80 CYS B C 1
ATOM 1550 O O . CYS B 1 80 ? -2.662 15.664 -6.289 1 40.5 80 CYS B O 1
ATOM 1552 N N . SER B 1 81 ? -2.025 17.125 -7.637 1 46.06 81 SER B N 1
ATOM 1553 C CA . SER B 1 81 ? -1.124 17.953 -6.836 1 46.06 81 SER B CA 1
ATOM 1554 C C . SER B 1 81 ? -1.685 18.188 -5.438 1 46.06 81 SER B C 1
ATOM 1556 O O . SER B 1 81 ? -0.927 18.312 -4.473 1 46.06 81 SER B O 1
ATOM 1558 N N . GLY B 1 82 ? -2.986 18.312 -5.367 1 51.19 82 GLY B N 1
ATOM 1559 C CA . GLY B 1 82 ? -3.627 18.578 -4.09 1 51.19 82 GLY B CA 1
ATOM 1560 C C . GLY B 1 82 ? -4.504 17.422 -3.613 1 51.19 82 GLY B C 1
ATOM 1561 O O . GLY B 1 82 ? -5.469 17.062 -4.281 1 51.19 82 GLY B O 1
ATOM 1562 N N . HIS B 1 83 ? -3.771 16.516 -2.807 1 58.03 83 HIS B N 1
ATOM 1563 C CA . HIS B 1 83 ? -4.488 15.336 -2.34 1 58.03 83 HIS B CA 1
ATOM 1564 C C . HIS B 1 83 ? -5.809 15.719 -1.678 1 58.03 83 HIS B C 1
ATOM 1566 O O . HIS B 1 83 ? -5.816 16.438 -0.68 1 58.03 83 HIS B O 1
ATOM 1572 N N . ASP B 1 84 ? -6.754 15.938 -2.432 1 70.12 84 ASP B N 1
ATOM 1573 C CA . ASP B 1 84 ? -8.078 16.062 -1.841 1 70.12 84 ASP B CA 1
ATOM 1574 C C . ASP B 1 84 ? -8.555 14.742 -1.249 1 70.12 84 ASP B C 1
ATOM 1576 O O . ASP B 1 84 ? -9.125 13.914 -1.956 1 70.12 84 ASP B O 1
ATOM 1580 N N . TYR B 1 85 ? -8.367 14.625 0.14 1 81.31 85 TYR B N 1
ATOM 1581 C CA . TYR B 1 85 ? -8.664 13.367 0.826 1 81.31 85 TYR B CA 1
ATOM 1582 C C . TYR B 1 85 ? -10.148 13.273 1.159 1 81.31 85 TYR B C 1
ATOM 1584 O O . TYR B 1 85 ? -10.625 12.211 1.572 1 81.31 85 TYR B O 1
ATOM 1592 N N . SER B 1 86 ? -10.867 14.398 0.92 1 80.12 86 SER B N 1
ATOM 1593 C CA . SER B 1 86 ? -12.305 14.328 1.124 1 80.12 86 SER B CA 1
ATOM 1594 C C . SER B 1 86 ? -12.953 13.352 0.151 1 80.12 86 SER B C 1
ATOM 1596 O O . SER B 1 86 ? -13.945 12.695 0.488 1 80.12 86 SER B O 1
ATOM 1598 N N . PHE B 1 87 ? -12.32 13.289 -0.964 1 77.56 87 PHE B N 1
ATOM 1599 C CA . PHE B 1 87 ? -12.836 12.336 -1.938 1 77.56 87 PHE B CA 1
ATOM 1600 C C . PHE B 1 87 ? -12.555 10.906 -1.492 1 77.56 87 PHE B C 1
ATOM 1602 O O . PHE B 1 87 ? -13.398 10.016 -1.668 1 77.56 87 PHE B O 1
ATOM 1609 N N . LEU B 1 88 ? -11.43 10.734 -0.921 1 82.25 88 LEU B N 1
ATOM 1610 C CA . LEU B 1 88 ? -11.125 9.43 -0.343 1 82.25 88 LEU B CA 1
ATOM 1611 C C . LEU B 1 88 ? -12.102 9.086 0.771 1 82.25 88 LEU B C 1
ATOM 1613 O O . LEU B 1 88 ? -12.547 7.938 0.877 1 82.25 88 LEU B O 1
ATOM 1617 N N . GLY B 1 89 ? -12.445 10.094 1.494 1 84.88 89 GLY B N 1
ATOM 1618 C CA . GLY B 1 89 ? -13.43 9.914 2.555 1 84.88 89 GLY B CA 1
ATOM 1619 C C . GLY B 1 89 ? -14.758 9.391 2.059 1 84.88 89 GLY B C 1
ATOM 1620 O O . GLY B 1 89 ? -15.414 8.602 2.74 1 84.88 89 GLY B O 1
ATOM 1621 N N . LYS B 1 90 ? -15.062 9.672 0.901 1 83.06 90 LYS B N 1
ATOM 1622 C CA . LYS B 1 90 ? -16.344 9.266 0.319 1 83.06 90 LYS B CA 1
ATOM 1623 C C . LYS B 1 90 ? -16.312 7.801 -0.098 1 83.06 90 LYS B C 1
ATOM 1625 O O . LYS B 1 90 ? -17.359 7.211 -0.392 1 83.06 90 LYS B O 1
ATOM 1630 N N . ALA B 1 91 ? -15.188 7.18 -0.105 1 82 91 ALA B N 1
ATOM 1631 C CA . ALA B 1 91 ? -15.047 5.793 -0.539 1 82 91 ALA B CA 1
ATOM 1632 C C . ALA B 1 91 ? -14.953 4.852 0.657 1 82 91 ALA B C 1
ATOM 1634 O O . ALA B 1 91 ? -14.891 3.631 0.491 1 82 91 ALA B O 1
ATOM 1635 N N . ILE B 1 92 ? -14.883 5.441 1.856 1 88 92 ILE B N 1
ATOM 1636 C CA . ILE B 1 92 ? -14.734 4.582 3.029 1 88 92 ILE B CA 1
ATOM 1637 C C . ILE B 1 92 ? -15.867 4.867 4.016 1 88 92 ILE B C 1
ATOM 1639 O O . ILE B 1 92 ? -16.625 5.824 3.842 1 88 92 ILE B O 1
ATOM 1643 N N . ASP B 1 93 ? -16.031 4.047 5.059 1 90.75 93 ASP B N 1
ATOM 1644 C CA . ASP B 1 93 ? -17.125 4.172 6.012 1 90.75 93 ASP B CA 1
ATOM 1645 C C . ASP B 1 93 ? -16.641 4.73 7.344 1 90.75 93 ASP B C 1
ATOM 1647 O O . ASP B 1 93 ? -17.344 5.496 8 1 90.75 93 ASP B O 1
ATOM 1651 N N . GLU B 1 94 ? -15.492 4.336 7.719 1 93.44 94 GLU B N 1
ATOM 1652 C CA . GLU B 1 94 ? -14.961 4.754 9.016 1 93.44 94 GLU B CA 1
ATOM 1653 C C . GLU B 1 94 ? -13.477 5.105 8.914 1 93.44 94 GLU B C 1
ATOM 1655 O O . GLU B 1 94 ? -12.734 4.469 8.172 1 93.44 94 GLU B O 1
ATOM 1660 N N . ALA B 1 95 ? -13.07 6.129 9.609 1 94.81 95 ALA B N 1
ATOM 1661 C CA . ALA B 1 95 ? -11.672 6.508 9.781 1 94.81 95 ALA B CA 1
ATOM 1662 C C . ALA B 1 95 ? -11.406 6.977 11.211 1 94.81 95 ALA B C 1
ATOM 1664 O O . ALA B 1 95 ? -12.164 7.785 11.758 1 94.81 95 ALA B O 1
ATOM 1665 N N . GLU B 1 96 ? -10.445 6.422 11.789 1 96.44 96 GLU B N 1
ATOM 1666 C CA . GLU B 1 96 ? -10.016 6.82 13.133 1 96.44 96 GLU B CA 1
ATOM 1667 C C . GLU B 1 96 ? -8.5 6.836 13.242 1 96.44 96 GLU B C 1
ATOM 1669 O O . GLU B 1 96 ? -7.809 6.121 12.508 1 96.44 96 GLU B O 1
ATOM 1674 N N . GLY B 1 97 ? -7.996 7.66 14.102 1 97.19 97 GLY B N 1
ATOM 1675 C CA . GLY B 1 97 ? -6.559 7.738 14.281 1 97.19 97 GLY B CA 1
ATOM 1676 C C . GLY B 1 97 ? -6.148 8.641 15.438 1 97.19 97 GLY B C 1
ATOM 1677 O O . GLY B 1 97 ? -7 9.188 16.141 1 97.19 97 GLY B O 1
ATOM 1678 N N . GLY B 1 98 ? -4.844 8.562 15.688 1 96.88 98 GLY B N 1
ATOM 1679 C CA . GLY B 1 98 ? -4.281 9.406 16.734 1 96.88 98 GLY B CA 1
ATOM 1680 C C . GLY B 1 98 ? -2.783 9.219 16.906 1 96.88 98 GLY B C 1
ATOM 1681 O O . GLY B 1 98 ? -2.174 8.383 16.234 1 96.88 98 GLY B O 1
ATOM 1682 N N . PHE B 1 99 ? -2.285 10.156 17.672 1 97.94 99 PHE B N 1
ATOM 1683 C CA . PHE B 1 99 ? -0.865 10.148 18 1 97.94 99 PHE B CA 1
ATOM 1684 C C . PHE B 1 99 ? -0.658 9.898 19.5 1 97.94 99 PHE B C 1
ATOM 1686 O O . PHE B 1 99 ? -1.137 10.672 20.328 1 97.94 99 PHE B O 1
ATOM 1693 N N . GLN B 1 100 ? -0.066 8.789 19.781 1 97.31 100 GLN B N 1
ATOM 1694 C CA . GLN B 1 100 ? 0.18 8.406 21.156 1 97.31 100 GLN B CA 1
ATOM 1695 C C . GLN B 1 100 ? 1.514 7.68 21.312 1 97.31 100 GLN B C 1
ATOM 1697 O O . GLN B 1 100 ? 1.839 6.805 20.5 1 97.31 100 GLN B O 1
ATOM 1702 N N . ASP B 1 101 ? 2.324 8.008 22.312 1 96.75 101 ASP B N 1
ATOM 1703 C CA . ASP B 1 101 ? 3.572 7.34 22.656 1 96.75 101 ASP B CA 1
ATOM 1704 C C . ASP B 1 101 ? 4.512 7.258 21.469 1 96.75 101 ASP B C 1
ATOM 1706 O O . ASP B 1 101 ? 5.055 6.191 21.172 1 96.75 101 ASP B O 1
ATOM 1710 N N . GLY B 1 102 ? 4.586 8.281 20.734 1 97.44 102 GLY B N 1
ATOM 1711 C CA . GLY B 1 102 ? 5.551 8.391 19.641 1 97.44 102 GLY B CA 1
ATOM 1712 C C . GLY B 1 102 ? 5.129 7.648 18.391 1 97.44 102 GLY B C 1
ATOM 1713 O O . GLY B 1 102 ? 5.953 7.391 17.516 1 97.44 102 GLY B O 1
ATOM 1714 N N . VAL B 1 103 ? 3.867 7.258 18.344 1 98.31 103 VAL B N 1
ATOM 1715 C CA . VAL B 1 103 ? 3.396 6.504 17.188 1 98.31 103 VAL B CA 1
ATOM 1716 C C . VAL B 1 103 ? 2.117 7.133 16.641 1 98.31 103 VAL B C 1
ATOM 1718 O O . VAL B 1 103 ? 1.173 7.383 17.391 1 98.31 103 VAL B O 1
ATOM 1721 N N . LEU B 1 104 ? 2.125 7.492 15.375 1 98.56 104 LEU B N 1
ATOM 1722 C CA . LEU B 1 104 ? 0.917 7.891 14.664 1 98.56 104 LEU B CA 1
ATOM 1723 C C . LEU B 1 104 ? 0.189 6.672 14.102 1 98.56 104 LEU B C 1
ATOM 1725 O O . LEU B 1 104 ? 0.804 5.812 13.469 1 98.56 104 LEU B O 1
ATOM 1729 N N . THR B 1 105 ? -1.091 6.574 14.43 1 98.5 105 THR B N 1
ATOM 1730 C CA . THR B 1 105 ? -1.891 5.449 13.961 1 98.5 105 THR B CA 1
ATOM 1731 C C . THR B 1 105 ? -3.104 5.938 13.172 1 98.5 105 THR B C 1
ATOM 1733 O O . THR B 1 105 ? -3.76 6.902 13.578 1 98.5 105 THR B O 1
ATOM 1736 N N . LEU B 1 106 ? -3.369 5.391 12.062 1 98.19 106 LEU B N 1
ATOM 1737 C CA . LEU B 1 106 ? -4.578 5.598 11.273 1 98.19 106 LEU B CA 1
ATOM 1738 C C . LEU B 1 106 ? -5.23 4.266 10.922 1 98.19 106 LEU B C 1
ATOM 1740 O O . LEU B 1 106 ? -4.566 3.352 10.43 1 98.19 106 LEU B O 1
ATOM 1744 N N . THR B 1 107 ? -6.5 4.098 11.203 1 97.88 107 THR B N 1
ATOM 1745 C CA . THR B 1 107 ? -7.289 2.926 10.844 1 97.88 107 THR B CA 1
ATOM 1746 C C . THR B 1 107 ? -8.492 3.322 9.992 1 97.88 107 THR B C 1
ATOM 1748 O O . THR B 1 107 ? -9.234 4.238 10.352 1 97.88 107 THR B O 1
ATOM 1751 N N . ILE B 1 108 ? -8.656 2.689 8.875 1 96 108 ILE B N 1
ATOM 1752 C CA . ILE B 1 108 ? -9.82 2.938 8.031 1 96 108 ILE B CA 1
ATOM 1753 C C . ILE B 1 108 ? -10.57 1.629 7.793 1 96 108 ILE B C 1
ATOM 1755 O O . ILE B 1 108 ? -9.977 0.55 7.816 1 96 108 ILE B O 1
ATOM 1759 N N . ARG B 1 109 ? -11.938 1.72 7.602 1 94.62 109 ARG B N 1
ATOM 1760 C CA . ARG B 1 109 ? -12.805 0.589 7.281 1 94.62 109 ARG B CA 1
ATOM 1761 C C . ARG B 1 109 ? -13.766 0.94 6.152 1 94.62 109 ARG B C 1
ATOM 1763 O O . ARG B 1 109 ? -14.297 2.053 6.105 1 94.62 109 ARG B O 1
ATOM 1770 N N . ARG B 1 110 ? -13.867 0.065 5.289 1 90.06 110 ARG B N 1
ATOM 1771 C CA . ARG B 1 110 ? -14.867 0.125 4.227 1 90.06 110 ARG B CA 1
ATOM 1772 C C . ARG B 1 110 ? -15.734 -1.125 4.227 1 90.06 110 ARG B C 1
ATOM 1774 O O . ARG B 1 110 ? -15.242 -2.234 4.016 1 90.06 110 ARG B O 1
ATOM 1781 N N . TYR B 1 111 ? -16.984 -0.895 4.434 1 90.5 111 TYR 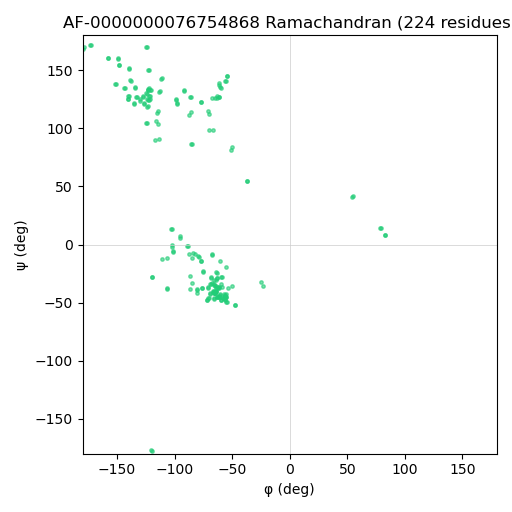B N 1
ATOM 1782 C CA . TYR B 1 111 ? -17.906 -2.021 4.484 1 90.5 111 TYR B CA 1
ATOM 1783 C C . TYR B 1 111 ? -18.5 -2.307 3.111 1 90.5 111 TYR B C 1
ATOM 1785 O O . TYR B 1 111 ? -18.797 -1.38 2.354 1 90.5 111 TYR B O 1
ATOM 1793 N N . LYS B 1 112 ? -18.5 -3.582 2.734 1 80 112 LYS B N 1
ATOM 1794 C CA . LYS B 1 112 ? -19.141 -3.963 1.482 1 80 112 LYS B CA 1
ATOM 1795 C C . LYS B 1 112 ? -20.656 -3.773 1.562 1 80 112 LYS B C 1
ATOM 1797 O O . LYS B 1 112 ? -21.266 -4.09 2.582 1 80 112 LYS B O 1
ATOM 1802 N N . ILE B 1 113 ? -21.094 -2.988 0.537 1 65 113 ILE B N 1
ATOM 1803 C CA . ILE B 1 113 ? -22.531 -2.791 0.504 1 65 113 ILE B CA 1
ATOM 1804 C C . ILE B 1 113 ? -23.219 -4.043 -0.049 1 65 113 ILE B C 1
ATOM 1806 O O . ILE B 1 113 ? -22.797 -4.574 -1.082 1 65 113 ILE B O 1
ATOM 1810 N N . LYS B 1 114 ? -24.172 -4.68 0.73 1 56.75 114 LYS B N 1
ATOM 1811 C CA . LYS B 1 114 ? -25.031 -5.777 0.284 1 56.75 114 LYS B CA 1
ATOM 1812 C C . LYS B 1 114 ? -25.859 -5.367 -0.931 1 56.75 114 LYS B C 1
ATOM 1814 O O . LYS B 1 114 ? -26.344 -4.238 -1.006 1 56.75 114 LYS B O 1
#